Protein AF-A0A1B7M2P4-F1 (afdb_monomer)

Nearest PDB structures (foldseek):
  3o0l-assembly1_B  TM=5.406E-01  e=9.891E-03  Shewanella loihica PV-4
  3isy-assembly1_A  TM=3.704E-01  e=3.177E-03  Bacillus subtilis

Sequence (274 aa):
MFAIIFLAAIRVLDNEFVLLILPVSHPIALFLGPLLITRSRDRDSTANYDDAPNRPASKRQRTATIASIVVIACTAIWAAWPRYLTGDIERSGPEHHPSPRMETPSDSPTPSPITPPATPEPTAAPTQAASACEASALDVTIGGWDAATGARGAGIVVTNHSAGACQLQGMPDLRIIQAGQDLEVNVSEYELSEDGQETYSTITVGPGQSAQAIVYWRGERGAHHDDSAQQVQIMVNGAWLDAAFEFHEHMQPMDSPFDVLPGSELEIGKWTLR

Solvent-accessible surface area (backbone atoms only — not comparable to full-atom values): 18080 Å² total; per-residue (Å²): 137,87,86,82,82,66,85,58,86,55,86,50,94,80,91,52,81,60,82,60,81,68,88,82,88,65,96,82,84,80,91,82,76,89,79,81,75,79,79,81,89,77,72,94,79,91,70,83,93,74,89,85,85,87,80,82,88,73,89,74,80,80,80,73,74,69,69,64,60,59,60,60,58,60,59,58,61,69,74,68,57,80,79,76,72,81,62,84,83,74,88,78,79,91,76,81,74,80,79,83,77,84,75,81,94,80,80,85,79,78,84,73,84,84,73,76,81,76,75,82,73,79,81,74,70,86,74,74,80,57,51,70,49,55,62,95,33,50,50,39,37,37,25,77,74,46,78,56,99,52,39,34,36,32,34,41,35,41,33,28,73,38,93,55,52,21,30,50,69,32,52,70,47,70,48,46,30,46,75,87,36,74,34,66,53,42,79,41,74,50,85,82,69,94,77,87,71,86,73,69,61,72,45,78,38,40,54,75,30,36,34,35,26,43,41,34,36,63,56,42,90,81,40,56,42,88,89,32,56,51,47,41,33,38,38,45,92,90,40,80,39,74,42,46,81,54,69,58,97,88,48,78,86,60,50,32,81,67,31,52,54,70,56,36,63,32,29,34,32,56,64,40,84,104

Foldseek 3Di:
DDFDWDWDWDDDPPDDTDTDTDRDPDPPDDDDDDPPPPPDDDDDPPDDPDDDDDDDDDPPPPPPPPVVVVVVVVVVVVVPDPPPPPDDPDPDDPDDDDDPPDDDDDDDDDDDDDDPPPDDDDDDDPDDPAAADDLVQKAWAWAPWDDDPQKIKIKIKIWGQDQFKHKWWAWKDKWKAKQNRTLQEAEAAPDPDPPPDDDTDIDIAGHGWMKIKMKMFGQDPPLQDQPIAMWMWIDTPRDTDTYHYDYDPPDDDGSPPGNDGRHGYMHMYTIDTD

InterPro domains:
  IPR025326 Domain of unknown function DUF4232 [PF14016] (133-237)

pLDDT: mean 73.81, std 21.58, range [35.19, 98.62]

Radius of gyration: 32.59 Å; Cα contacts (8 Å, |Δi|>4): 361; chains: 1; bounding box: 105×49×84 Å

Mean predicted aligned error: 17.94 Å

Structure (mmCIF, N/CA/C/O backbone):
data_AF-A0A1B7M2P4-F1
#
_entry.id   AF-A0A1B7M2P4-F1
#
loop_
_atom_site.group_PDB
_atom_site.id
_atom_site.type_symbol
_atom_site.label_atom_id
_atom_site.label_alt_id
_atom_site.label_comp_id
_atom_site.label_asym_id
_atom_site.label_entity_id
_atom_site.label_seq_id
_atom_site.pdbx_PDB_ins_code
_atom_site.Cartn_x
_atom_site.Cartn_y
_atom_site.Cartn_z
_atom_site.occupancy
_atom_site.B_iso_or_equiv
_atom_site.auth_seq_id
_atom_site.auth_comp_id
_atom_site.auth_asym_id
_atom_site.auth_atom_id
_atom_site.pdbx_PDB_model_num
ATOM 1 N N . MET A 1 1 ? -20.510 6.202 -52.697 1.00 45.19 1 MET A N 1
ATOM 2 C CA . MET A 1 1 ? -19.926 5.439 -51.576 1.00 45.19 1 MET A CA 1
ATOM 3 C C . MET A 1 1 ? -18.896 4.491 -52.175 1.00 45.19 1 MET A C 1
ATOM 5 O O . MET A 1 1 ? -19.285 3.530 -52.821 1.00 45.19 1 MET A O 1
ATOM 9 N N . PHE A 1 2 ? -17.609 4.841 -52.117 1.00 37.06 2 PHE A N 1
ATOM 10 C CA . PHE A 1 2 ? -16.528 4.037 -52.702 1.00 37.06 2 PHE A CA 1
ATOM 11 C C . PHE A 1 2 ? -15.968 3.106 -51.621 1.00 37.06 2 PHE A C 1
ATOM 13 O O . PHE A 1 2 ? -15.505 3.588 -50.592 1.00 37.06 2 PHE A O 1
ATOM 20 N N . ALA A 1 3 ? -16.042 1.791 -51.833 1.00 35.19 3 ALA A N 1
ATOM 21 C CA . ALA A 1 3 ? -15.422 0.804 -50.954 1.00 35.19 3 ALA A CA 1
ATOM 22 C C . ALA A 1 3 ? -13.966 0.597 -51.394 1.00 35.19 3 ALA A C 1
ATOM 24 O O . ALA A 1 3 ? -13.714 0.145 -52.509 1.00 35.19 3 ALA A O 1
ATOM 25 N N . ILE A 1 4 ? -13.014 0.962 -50.537 1.00 42.47 4 ILE A N 1
ATOM 26 C CA . ILE A 1 4 ? -11.585 0.742 -50.776 1.00 42.47 4 ILE A CA 1
ATOM 27 C C . ILE A 1 4 ? -11.203 -0.558 -50.067 1.00 42.47 4 ILE A C 1
ATOM 29 O O . ILE A 1 4 ? -11.312 -0.653 -48.847 1.00 42.47 4 ILE A O 1
ATOM 33 N N . ILE A 1 5 ? -10.792 -1.566 -50.836 1.00 39.41 5 ILE A N 1
ATOM 34 C CA . ILE A 1 5 ? -10.358 -2.871 -50.324 1.00 39.41 5 ILE A CA 1
ATOM 35 C C . ILE A 1 5 ? -8.830 -2.872 -50.275 1.00 39.41 5 ILE A C 1
ATOM 37 O O . ILE A 1 5 ? -8.180 -2.680 -51.303 1.00 39.41 5 ILE A O 1
ATOM 41 N N . PHE A 1 6 ? -8.257 -3.097 -49.093 1.00 47.47 6 PHE A N 1
ATOM 42 C CA . PHE A 1 6 ? -6.818 -3.299 -48.928 1.00 47.47 6 PHE A CA 1
ATOM 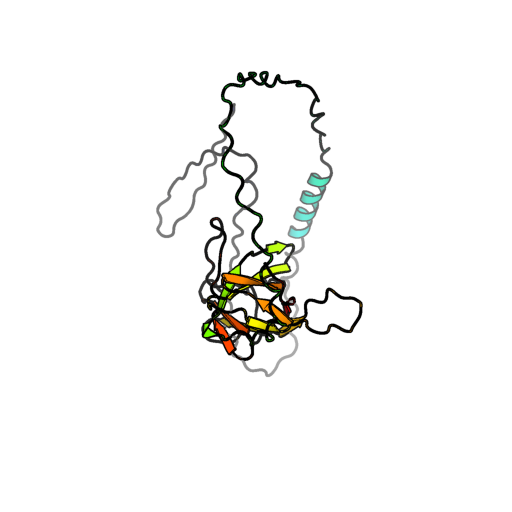43 C C . PHE A 1 6 ? -6.494 -4.794 -48.894 1.00 47.47 6 PHE A C 1
ATOM 45 O O . PHE A 1 6 ? -7.117 -5.562 -48.165 1.00 47.47 6 PHE A O 1
ATOM 52 N N . LEU A 1 7 ? -5.503 -5.195 -49.691 1.00 39.91 7 LEU A N 1
ATOM 53 C CA . LEU A 1 7 ? -4.960 -6.550 -49.736 1.00 39.91 7 LEU A CA 1
ATOM 54 C C . LEU A 1 7 ? -3.629 -6.558 -48.981 1.00 39.91 7 LEU A C 1
ATOM 56 O O . LEU A 1 7 ? -2.671 -5.923 -49.417 1.00 39.91 7 LEU A O 1
ATOM 60 N N . ALA A 1 8 ? -3.567 -7.272 -47.859 1.00 47.00 8 ALA A N 1
ATOM 61 C CA . ALA A 1 8 ? -2.327 -7.514 -47.130 1.00 47.00 8 ALA A CA 1
ATOM 62 C C . ALA A 1 8 ? -1.948 -8.996 -47.253 1.00 47.00 8 ALA A C 1
ATOM 64 O O . ALA A 1 8 ? -2.740 -9.874 -46.919 1.00 47.00 8 ALA A O 1
ATOM 65 N N . ALA A 1 9 ? -0.738 -9.271 -47.744 1.00 41.38 9 ALA A N 1
ATOM 66 C CA . ALA A 1 9 ? -0.172 -10.615 -47.792 1.00 41.38 9 ALA A CA 1
ATOM 67 C C . ALA A 1 9 ? 0.784 -10.791 -46.608 1.00 41.38 9 ALA A C 1
ATOM 69 O O . ALA A 1 9 ? 1.814 -10.119 -46.537 1.00 41.38 9 ALA A O 1
ATOM 70 N N . ILE A 1 10 ? 0.446 -11.684 -45.680 1.00 47.78 10 ILE A N 1
ATOM 71 C CA . ILE A 1 10 ? 1.295 -12.012 -44.533 1.00 47.78 10 ILE A CA 1
ATOM 72 C C . ILE A 1 10 ? 1.966 -13.352 -44.833 1.00 47.78 10 ILE A C 1
ATOM 74 O O . ILE A 1 10 ? 1.290 -14.330 -45.148 1.00 47.78 10 ILE A O 1
ATOM 78 N N . ARG A 1 11 ? 3.302 -13.399 -44.771 1.00 37.62 11 ARG A N 1
ATOM 79 C CA . ARG A 1 11 ? 4.037 -14.667 -44.836 1.00 37.62 11 ARG A CA 1
ATOM 80 C C . ARG A 1 11 ? 4.028 -15.312 -43.460 1.00 37.62 11 ARG A C 1
ATOM 82 O O . ARG A 1 11 ? 4.617 -14.766 -42.531 1.00 37.62 11 ARG A O 1
ATOM 89 N N . VAL A 1 12 ? 3.407 -16.478 -43.362 1.00 43.09 12 VAL A N 1
ATOM 90 C CA . VAL A 1 12 ? 3.571 -17.375 -42.219 1.00 43.09 12 VAL A CA 1
ATOM 91 C C . VAL A 1 12 ? 4.748 -18.304 -42.531 1.00 43.09 12 VAL A C 1
ATOM 93 O O . VAL A 1 12 ? 4.968 -18.675 -43.687 1.00 43.09 12 VAL A O 1
ATOM 96 N N . LEU A 1 13 ? 5.577 -18.579 -41.521 1.00 48.25 13 LEU A N 1
ATOM 97 C CA . LEU A 1 13 ? 6.645 -19.576 -41.607 1.00 48.25 13 LEU A CA 1
ATOM 98 C C . LEU A 1 13 ? 5.996 -20.906 -42.026 1.00 48.25 13 LEU A C 1
ATOM 100 O O . LEU A 1 13 ? 5.019 -21.309 -41.412 1.00 48.25 13 LEU A O 1
ATOM 104 N N . ASP A 1 14 ? 6.512 -21.513 -43.094 1.00 52.31 14 ASP A N 1
ATOM 105 C CA . ASP A 1 14 ? 5.954 -22.659 -43.839 1.00 52.31 14 ASP A CA 1
ATOM 106 C C . ASP A 1 14 ? 4.918 -22.329 -44.932 1.00 52.31 14 ASP A C 1
ATOM 108 O O . ASP A 1 14 ? 3.799 -22.818 -44.951 1.00 52.31 14 ASP A O 1
ATOM 112 N N . ASN A 1 15 ? 5.364 -21.524 -45.905 1.00 45.81 15 ASN A N 1
ATOM 113 C CA . ASN A 1 15 ? 5.008 -21.516 -47.339 1.00 45.81 15 ASN A CA 1
ATOM 114 C C . ASN A 1 15 ? 3.527 -21.608 -47.787 1.00 45.81 15 ASN A C 1
ATOM 116 O O . ASN A 1 15 ? 3.284 -21.826 -48.975 1.00 45.81 15 ASN A O 1
ATOM 120 N N . GLU A 1 16 ? 2.552 -21.365 -46.914 1.00 44.59 16 GLU A N 1
ATOM 121 C CA . GLU A 1 16 ? 1.155 -21.121 -47.281 1.00 44.59 16 GLU A CA 1
ATOM 122 C C . GLU A 1 16 ? 0.797 -19.636 -47.126 1.00 44.59 16 GLU A C 1
ATOM 124 O O . GLU A 1 16 ? 1.119 -18.980 -46.132 1.00 44.59 16 GLU A O 1
ATOM 129 N N . PHE A 1 17 ? 0.137 -19.080 -48.146 1.00 45.94 17 PHE A N 1
ATOM 130 C CA . PHE A 1 17 ? -0.350 -17.702 -48.141 1.00 45.94 17 PHE A CA 1
ATOM 131 C C . PHE A 1 17 ? -1.818 -17.687 -47.725 1.00 45.94 17 PHE A C 1
ATOM 133 O O . PHE A 1 17 ? -2.679 -18.166 -48.462 1.00 45.94 17 PHE A O 1
ATOM 140 N N . VAL A 1 18 ? -2.114 -17.084 -46.575 1.00 46.44 18 VAL A N 1
ATOM 141 C CA . VAL A 1 18 ? -3.492 -16.829 -46.142 1.00 46.44 18 VAL A CA 1
ATOM 142 C C . VAL A 1 18 ? -3.861 -15.393 -46.503 1.00 46.44 18 VAL A C 1
ATOM 144 O O . VAL A 1 18 ? -3.189 -14.443 -46.100 1.00 46.44 18 VAL A O 1
ATOM 147 N N . LEU A 1 19 ? -4.929 -15.234 -47.287 1.00 46.31 19 LEU A N 1
ATOM 148 C CA . LEU A 1 19 ? -5.460 -13.935 -47.690 1.00 46.31 19 LEU A CA 1
ATOM 149 C C . LEU A 1 19 ? -6.547 -13.495 -46.702 1.00 46.31 19 LEU A C 1
ATOM 151 O O . LEU A 1 19 ? -7.620 -14.092 -46.655 1.00 46.31 19 LEU A O 1
ATOM 155 N N . LEU A 1 20 ? -6.283 -12.441 -45.930 1.00 44.78 20 LEU A N 1
ATOM 156 C CA . LEU A 1 20 ? -7.250 -11.836 -45.012 1.00 44.78 20 LEU A CA 1
ATOM 157 C C . LEU A 1 20 ? -7.814 -10.550 -45.624 1.00 44.78 20 LEU A C 1
ATOM 159 O O . LEU A 1 20 ? -7.071 -9.616 -45.921 1.00 44.78 20 LEU A O 1
ATOM 163 N N . ILE A 1 21 ? -9.135 -10.505 -45.808 1.00 54.31 21 ILE A N 1
ATOM 164 C CA . ILE A 1 21 ? -9.865 -9.324 -46.284 1.00 54.31 21 ILE A CA 1
ATOM 165 C C . ILE A 1 21 ? -10.619 -8.742 -45.087 1.00 54.31 21 ILE A C 1
ATOM 167 O O . ILE A 1 21 ? -11.551 -9.369 -44.588 1.00 54.31 21 ILE A O 1
ATOM 171 N N . LEU A 1 22 ? -10.220 -7.557 -44.621 1.00 42.41 22 LEU A N 1
ATOM 172 C CA . LEU A 1 22 ? -10.875 -6.870 -43.503 1.00 42.41 22 LEU A CA 1
ATOM 173 C C . LEU A 1 22 ? -11.623 -5.618 -43.997 1.00 42.41 22 LEU A C 1
ATOM 175 O O . LEU A 1 22 ? -11.019 -4.779 -44.670 1.00 42.41 22 LEU A O 1
ATOM 179 N N . PRO A 1 23 ? -12.919 -5.454 -43.671 1.00 41.50 23 PRO A N 1
ATOM 180 C CA . PRO A 1 23 ? -13.658 -4.232 -43.965 1.00 41.50 23 PRO A CA 1
ATOM 181 C C . PRO A 1 23 ? -13.272 -3.128 -42.969 1.00 41.50 23 PRO A C 1
ATOM 183 O O . PRO A 1 23 ? -13.496 -3.246 -41.767 1.00 41.50 23 PRO A O 1
ATOM 186 N N . VAL A 1 24 ? -12.691 -2.036 -43.468 1.00 44.09 24 VAL A N 1
ATOM 187 C CA . VAL A 1 24 ? -12.299 -0.881 -42.646 1.00 44.09 24 VAL A CA 1
ATOM 188 C C . VAL A 1 24 ? -13.520 0.017 -42.435 1.00 44.09 24 VAL A C 1
ATOM 190 O O . VAL A 1 24 ? -13.974 0.672 -43.370 1.00 44.09 24 VAL A O 1
ATOM 193 N N . SER A 1 25 ? -14.064 0.052 -41.217 1.00 43.59 25 SER A N 1
ATOM 194 C CA . SER A 1 25 ? -15.218 0.896 -40.864 1.00 43.59 25 SER A CA 1
ATOM 195 C C . SER A 1 25 ? -14.854 2.214 -40.165 1.00 43.59 25 SER A C 1
ATOM 197 O O . SER A 1 25 ? -15.745 3.024 -39.940 1.00 43.59 25 SER A O 1
ATOM 199 N N . HIS A 1 26 ? -13.576 2.476 -39.854 1.00 38.66 26 HIS A N 1
ATOM 200 C CA . HIS A 1 26 ? -13.148 3.703 -39.164 1.00 38.66 26 HIS A CA 1
ATOM 201 C C . HIS A 1 26 ? -11.826 4.265 -39.731 1.00 38.66 26 HIS A C 1
ATOM 203 O O . HIS A 1 26 ? -10.855 3.518 -39.846 1.00 38.66 26 HIS A O 1
ATOM 209 N N . PRO A 1 27 ? -11.735 5.573 -40.049 1.00 44.97 27 PRO A N 1
ATOM 210 C CA . PRO A 1 27 ? -10.578 6.166 -40.732 1.00 44.97 27 PRO A CA 1
ATOM 211 C C . PRO A 1 27 ? -9.372 6.504 -39.828 1.00 44.97 27 PRO A C 1
ATOM 213 O O . PRO A 1 27 ? -8.482 7.226 -40.264 1.00 44.97 27 PRO A O 1
ATOM 216 N N . ILE A 1 28 ? -9.304 6.010 -38.584 1.00 48.47 28 ILE A N 1
ATOM 217 C CA . ILE A 1 28 ? -8.289 6.449 -37.595 1.00 48.47 28 ILE A CA 1
ATOM 218 C C . ILE A 1 28 ? -7.110 5.461 -37.436 1.00 48.47 28 ILE A C 1
ATOM 220 O O . ILE A 1 28 ? -6.169 5.721 -36.696 1.00 48.47 28 ILE A O 1
ATOM 224 N N . ALA A 1 29 ? -7.068 4.359 -38.186 1.00 44.47 29 ALA A N 1
ATOM 225 C CA . ALA A 1 29 ? -5.959 3.401 -38.115 1.00 44.47 29 ALA A CA 1
ATOM 226 C C . ALA A 1 29 ? -5.056 3.458 -39.359 1.00 44.47 29 ALA A C 1
ATOM 228 O O . ALA A 1 29 ? -5.071 2.558 -40.193 1.00 44.47 29 ALA A O 1
ATOM 229 N N . LEU A 1 30 ? -4.245 4.508 -39.492 1.00 46.62 30 LEU A N 1
ATOM 230 C CA . LEU A 1 30 ? -3.123 4.528 -40.435 1.00 46.62 30 LEU A CA 1
ATOM 231 C C . LEU A 1 30 ? -1.929 5.213 -39.777 1.00 46.62 30 LEU A C 1
ATOM 233 O O . LEU A 1 30 ? -1.929 6.428 -39.674 1.00 46.62 30 LEU A O 1
ATOM 237 N N . PHE A 1 31 ? -0.956 4.424 -39.308 1.00 47.62 31 PHE A N 1
ATOM 238 C CA . PHE A 1 31 ? 0.501 4.654 -39.393 1.00 47.62 31 PHE A CA 1
ATOM 239 C C . PHE A 1 31 ? 1.250 3.694 -38.452 1.00 47.62 31 PHE A C 1
ATOM 241 O O . PHE A 1 31 ? 1.912 4.103 -37.507 1.00 47.62 31 PHE A O 1
ATOM 248 N N . LEU A 1 32 ? 1.184 2.391 -38.732 1.00 42.03 32 LEU A N 1
ATOM 249 C CA . LEU A 1 32 ? 2.163 1.424 -38.228 1.00 42.03 32 LEU A CA 1
ATOM 250 C C . LEU A 1 32 ? 2.545 0.502 -39.388 1.00 42.03 32 LEU A C 1
ATOM 252 O O . LEU A 1 32 ? 1.971 -0.563 -39.591 1.00 42.03 32 LEU A O 1
ATOM 256 N N . GLY A 1 33 ? 3.480 0.971 -40.215 1.00 42.38 33 GLY A N 1
ATOM 257 C CA . GLY A 1 33 ? 4.195 0.095 -41.139 1.00 42.38 33 GLY A CA 1
ATOM 258 C C . GLY A 1 33 ? 5.185 -0.786 -40.363 1.00 42.38 33 GLY A C 1
ATOM 259 O O . GLY A 1 33 ? 5.695 -0.350 -39.328 1.00 42.38 33 GLY A O 1
ATOM 260 N N . PRO A 1 34 ? 5.483 -2.008 -40.834 1.00 39.72 34 PRO A N 1
ATOM 261 C CA . PRO A 1 34 ? 6.401 -2.906 -40.148 1.00 39.72 34 PRO A CA 1
ATOM 262 C C . PRO A 1 34 ? 7.831 -2.358 -40.228 1.00 39.72 34 PRO A C 1
ATOM 264 O O . PRO A 1 34 ? 8.473 -2.392 -41.279 1.00 39.72 34 PRO A O 1
ATOM 267 N N . LEU A 1 35 ? 8.348 -1.862 -39.103 1.00 37.91 35 LEU A N 1
ATOM 268 C CA . LEU A 1 35 ? 9.773 -1.598 -38.943 1.00 37.91 35 LEU A CA 1
ATOM 269 C C . LEU A 1 35 ? 10.474 -2.954 -38.758 1.00 37.91 35 LEU A C 1
ATOM 271 O O . LEU A 1 35 ? 10.540 -3.497 -37.658 1.00 37.91 35 LEU A O 1
ATOM 275 N N . LEU A 1 36 ? 10.966 -3.538 -39.851 1.00 40.00 36 LEU A N 1
ATOM 276 C CA . LEU A 1 36 ? 11.845 -4.707 -39.800 1.00 40.00 36 LEU A CA 1
ATOM 277 C C . LEU A 1 36 ? 13.202 -4.277 -39.228 1.00 40.00 36 LEU A C 1
ATOM 279 O O . LEU A 1 36 ? 14.112 -3.886 -39.957 1.00 40.00 36 LEU A O 1
ATOM 283 N N . ILE A 1 37 ? 13.334 -4.335 -37.903 1.00 40.31 37 ILE A N 1
ATOM 284 C CA . ILE A 1 37 ? 14.617 -4.196 -37.214 1.00 40.31 37 ILE A CA 1
ATOM 285 C C . ILE A 1 37 ? 15.369 -5.516 -37.392 1.00 40.31 37 ILE A C 1
ATOM 287 O O . ILE A 1 37 ? 15.150 -6.488 -36.671 1.00 40.31 37 ILE A O 1
ATOM 291 N N . THR A 1 38 ? 16.276 -5.573 -38.365 1.00 36.44 38 THR A N 1
ATOM 292 C CA . THR A 1 38 ? 17.247 -6.667 -38.458 1.00 36.44 38 THR A CA 1
ATOM 293 C C . THR A 1 38 ? 18.243 -6.524 -37.307 1.00 36.44 38 THR A C 1
ATOM 295 O O . THR A 1 38 ? 19.169 -5.712 -37.369 1.00 36.44 38 THR A O 1
ATOM 298 N N . ARG A 1 39 ? 18.037 -7.281 -36.225 1.00 37.62 39 ARG A N 1
ATOM 299 C CA . ARG A 1 39 ? 18.951 -7.339 -35.077 1.00 37.62 39 ARG A CA 1
ATOM 300 C C . ARG A 1 39 ? 20.238 -8.051 -35.514 1.00 37.62 39 ARG A C 1
ATOM 302 O O . ARG A 1 39 ? 20.262 -9.267 -35.679 1.00 37.62 39 ARG A O 1
ATOM 309 N N . SER A 1 40 ? 21.294 -7.275 -35.746 1.00 38.69 40 SER A N 1
ATOM 310 C CA . SER A 1 40 ? 22.643 -7.774 -36.028 1.00 38.69 40 SER A CA 1
ATOM 311 C C . SER A 1 40 ? 23.187 -8.486 -34.791 1.00 38.69 40 SER A C 1
ATOM 313 O O . SER A 1 40 ? 23.564 -7.841 -33.815 1.00 38.69 40 SER A O 1
ATOM 315 N N . ARG A 1 41 ? 23.193 -9.819 -34.823 1.00 52.50 41 ARG A N 1
ATOM 316 C CA . ARG A 1 41 ? 23.854 -10.676 -33.838 1.00 52.50 41 ARG A CA 1
ATOM 317 C C . ARG A 1 41 ? 25.341 -10.742 -34.192 1.00 52.50 41 ARG A C 1
ATOM 319 O O . ARG A 1 41 ? 25.743 -11.539 -35.025 1.00 52.50 41 ARG A O 1
ATOM 326 N N . ASP A 1 42 ? 26.126 -9.885 -33.562 1.00 41.31 42 ASP A N 1
ATOM 327 C CA . ASP A 1 42 ? 27.584 -9.969 -33.454 1.00 41.31 42 ASP A CA 1
ATOM 328 C C . ASP A 1 42 ? 27.880 -9.787 -31.957 1.00 41.31 42 ASP A C 1
ATOM 330 O O . ASP A 1 42 ? 27.233 -8.968 -31.314 1.00 41.31 42 ASP A O 1
ATOM 334 N N . ARG A 1 43 ? 28.817 -10.442 -31.288 1.00 47.78 43 ARG A N 1
ATOM 335 C CA . ARG A 1 43 ? 29.775 -11.509 -31.577 1.00 47.78 43 ARG A CA 1
ATOM 336 C C . ARG A 1 43 ? 30.471 -11.700 -30.225 1.00 47.78 43 ARG A C 1
ATOM 338 O O . ARG A 1 43 ? 30.767 -10.697 -29.575 1.00 47.78 43 ARG A O 1
ATOM 345 N N . ASP A 1 44 ? 30.704 -12.936 -29.796 1.00 48.25 44 ASP A N 1
ATOM 346 C CA . ASP A 1 44 ? 31.541 -13.224 -28.627 1.00 48.25 44 ASP A CA 1
ATOM 347 C C . ASP A 1 44 ? 32.849 -12.427 -28.699 1.00 48.25 44 ASP A C 1
ATOM 349 O O . ASP A 1 44 ? 33.591 -12.520 -29.681 1.00 48.25 44 ASP A O 1
ATOM 353 N N . SER A 1 45 ? 33.116 -11.627 -27.667 1.00 51.53 45 SER A N 1
ATOM 354 C CA . SER A 1 45 ? 34.345 -10.845 -27.535 1.00 51.53 45 SER A CA 1
ATOM 355 C C . SER A 1 45 ? 35.064 -11.223 -26.244 1.00 51.53 45 SER A C 1
ATOM 357 O O . SER A 1 45 ? 35.273 -10.402 -25.359 1.00 51.53 45 SER A O 1
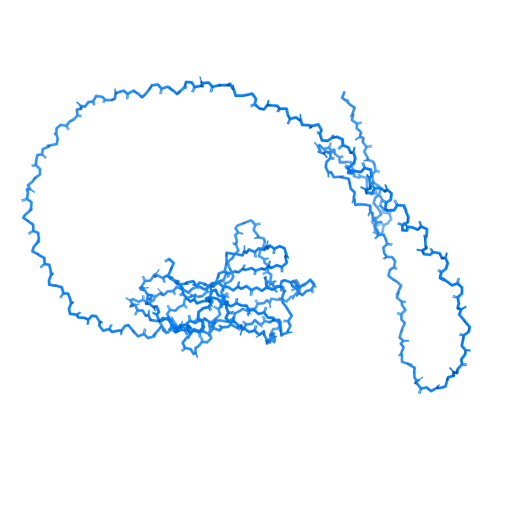ATOM 359 N N . THR A 1 46 ? 35.468 -12.489 -26.146 1.00 56.66 46 THR A N 1
ATOM 360 C CA . THR A 1 46 ? 36.598 -12.895 -25.306 1.00 56.66 46 THR A CA 1
ATOM 361 C C . THR A 1 46 ? 37.877 -12.691 -26.115 1.00 56.66 46 THR A C 1
ATOM 363 O O . THR A 1 46 ? 38.297 -13.579 -26.858 1.00 56.66 46 THR A O 1
ATOM 366 N N . ALA A 1 47 ? 38.485 -11.511 -26.026 1.00 49.12 47 ALA A N 1
ATOM 367 C CA . ALA A 1 47 ? 39.815 -11.287 -26.580 1.00 49.12 47 ALA A CA 1
ATOM 368 C C . ALA A 1 47 ? 40.570 -10.238 -25.763 1.00 49.12 47 ALA A C 1
ATOM 370 O O . ALA A 1 47 ? 40.239 -9.056 -25.788 1.00 49.12 47 ALA A O 1
ATOM 371 N N . ASN A 1 48 ? 41.557 -10.754 -25.028 1.00 52.69 48 ASN A N 1
ATOM 372 C CA . ASN A 1 48 ? 42.853 -10.168 -24.703 1.00 52.69 48 ASN A CA 1
ATOM 373 C C . ASN A 1 48 ? 43.026 -8.678 -25.016 1.00 52.69 48 ASN A C 1
ATOM 375 O O . ASN A 1 48 ? 43.115 -8.262 -26.171 1.00 52.69 48 ASN A O 1
ATOM 379 N N . TYR A 1 49 ? 43.166 -7.917 -23.940 1.00 59.00 49 TYR A N 1
ATOM 380 C CA . TYR A 1 49 ? 43.658 -6.556 -23.937 1.00 59.00 49 TYR A CA 1
ATOM 381 C C . TYR A 1 49 ? 45.185 -6.621 -23.966 1.00 59.00 49 TYR A C 1
ATOM 383 O O . TYR A 1 49 ? 45.777 -6.814 -22.919 1.00 59.00 49 TYR A O 1
ATOM 391 N N . ASP A 1 50 ? 45.789 -6.553 -25.152 1.00 58.38 50 ASP A N 1
ATOM 392 C CA . ASP A 1 50 ? 47.164 -6.082 -25.352 1.00 58.38 50 ASP A CA 1
ATOM 393 C C . ASP A 1 50 ? 47.395 -5.795 -26.850 1.00 58.38 50 ASP A C 1
ATOM 395 O O . ASP A 1 50 ? 47.064 -6.601 -27.718 1.00 58.38 50 ASP A O 1
ATOM 399 N N . ASP A 1 51 ? 47.958 -4.615 -27.119 1.00 56.59 51 ASP A N 1
ATOM 400 C CA . ASP A 1 51 ? 48.544 -4.130 -28.377 1.00 56.59 51 ASP A CA 1
ATOM 401 C C . ASP A 1 51 ? 47.667 -3.921 -29.634 1.00 56.59 51 ASP A C 1
ATOM 403 O O . ASP A 1 51 ? 47.358 -4.835 -30.394 1.00 56.59 51 ASP A O 1
ATOM 407 N N . ALA A 1 52 ? 47.409 -2.643 -29.962 1.00 46.72 52 ALA A N 1
ATOM 408 C CA . ALA A 1 52 ? 48.008 -1.976 -31.138 1.00 46.72 52 ALA A CA 1
ATOM 409 C C . ALA A 1 52 ? 47.414 -0.563 -31.390 1.00 46.72 52 ALA A C 1
ATOM 411 O O . ALA A 1 52 ? 46.193 -0.387 -31.347 1.00 46.72 52 ALA A O 1
ATOM 412 N N . PRO A 1 53 ? 48.239 0.445 -31.749 1.00 68.25 53 PRO A N 1
ATOM 413 C CA . PRO A 1 53 ? 47.776 1.759 -32.185 1.00 68.25 53 PRO A CA 1
ATOM 414 C C . PRO A 1 53 ? 47.505 1.806 -33.704 1.00 68.25 53 PRO A C 1
ATOM 416 O O . PRO A 1 53 ? 48.132 1.103 -34.492 1.00 68.25 53 PRO A O 1
ATOM 419 N N . ASN A 1 54 ? 46.619 2.724 -34.108 1.00 61.09 54 ASN A N 1
ATOM 420 C CA . ASN A 1 54 ? 46.284 3.127 -35.486 1.00 61.09 54 ASN A CA 1
ATOM 421 C C . ASN A 1 54 ? 45.495 2.132 -36.360 1.00 61.09 54 ASN A C 1
ATOM 423 O O . ASN A 1 54 ? 46.044 1.441 -37.218 1.00 61.09 54 ASN A O 1
ATOM 427 N N . ARG A 1 55 ? 44.157 2.214 -36.287 1.00 48.25 55 ARG A N 1
ATOM 428 C CA . ARG A 1 55 ? 43.273 1.841 -37.407 1.00 48.25 55 ARG A CA 1
ATOM 429 C C . ARG A 1 55 ? 42.652 3.089 -38.055 1.00 48.25 55 ARG A C 1
ATOM 431 O O . ARG A 1 55 ? 42.065 3.902 -37.343 1.00 48.25 55 ARG A O 1
ATOM 438 N N . PRO A 1 56 ? 42.743 3.250 -39.390 1.00 51.25 56 PRO A N 1
ATOM 439 C CA . PRO A 1 56 ? 42.161 4.386 -40.097 1.00 51.25 56 PRO A CA 1
ATOM 440 C C . PRO A 1 56 ? 40.628 4.337 -40.085 1.00 51.25 56 PRO A C 1
ATOM 442 O O . PRO A 1 56 ? 40.014 3.285 -40.276 1.00 51.25 56 PRO A O 1
ATOM 445 N N . ALA A 1 57 ? 40.025 5.511 -39.883 1.00 53.88 57 ALA A N 1
ATOM 446 C CA . ALA A 1 57 ? 38.587 5.734 -39.819 1.00 53.88 57 ALA A CA 1
ATOM 447 C C . ALA A 1 57 ? 37.855 5.139 -41.037 1.00 53.88 57 ALA A C 1
ATOM 449 O O . ALA A 1 57 ? 38.063 5.543 -42.185 1.00 53.88 57 ALA A O 1
ATOM 450 N N . SER A 1 58 ? 36.983 4.162 -40.781 1.00 52.28 58 SER A N 1
ATOM 451 C CA . SER A 1 58 ? 36.206 3.499 -41.826 1.00 52.28 58 SER A CA 1
ATOM 452 C C . SER A 1 58 ? 35.067 4.399 -42.329 1.00 52.28 58 SER A C 1
ATOM 454 O O . SER A 1 58 ? 34.308 4.989 -41.561 1.00 52.28 58 SER A O 1
ATOM 456 N N . LYS A 1 59 ? 34.941 4.496 -43.658 1.00 46.88 59 LYS A N 1
ATOM 457 C CA . LYS A 1 59 ? 33.978 5.309 -44.429 1.00 46.88 59 LYS A CA 1
ATOM 458 C C . LYS A 1 59 ? 32.504 4.853 -44.308 1.00 46.88 59 LYS A C 1
ATOM 460 O O . LYS A 1 59 ? 31.767 4.921 -45.286 1.00 46.88 59 LYS A O 1
ATOM 465 N N . ARG A 1 60 ? 32.039 4.386 -43.144 1.00 49.28 60 ARG A N 1
ATOM 466 C CA . ARG A 1 60 ? 30.631 3.975 -42.934 1.00 49.28 60 ARG A CA 1
ATOM 467 C C . ARG A 1 60 ? 29.713 5.080 -42.398 1.00 49.28 60 ARG A C 1
ATOM 469 O O . ARG A 1 60 ? 28.509 4.883 -42.322 1.00 49.28 60 ARG A O 1
ATOM 476 N N . GLN A 1 61 ? 30.246 6.263 -42.098 1.00 48.41 61 GLN A N 1
ATOM 477 C CA . GLN A 1 61 ? 29.497 7.351 -41.452 1.00 48.41 61 GLN A CA 1
ATOM 478 C C . GLN A 1 61 ? 28.753 8.310 -42.404 1.00 48.41 61 GLN A C 1
ATOM 480 O O . GLN A 1 61 ? 28.168 9.284 -41.943 1.00 48.41 61 GLN A O 1
ATOM 485 N N . ARG A 1 62 ? 28.753 8.076 -43.726 1.00 50.09 62 ARG A N 1
ATOM 486 C CA . ARG A 1 62 ? 28.158 9.015 -44.706 1.00 50.09 62 ARG A CA 1
ATOM 487 C C . ARG A 1 62 ? 26.744 8.668 -45.195 1.00 50.09 62 ARG A C 1
ATOM 489 O O . ARG A 1 62 ? 26.188 9.429 -45.975 1.00 50.09 62 ARG A O 1
ATOM 496 N N . THR A 1 63 ? 26.136 7.580 -44.729 1.00 45.72 63 THR A N 1
ATOM 497 C CA . THR A 1 63 ? 24.795 7.136 -45.173 1.00 45.72 63 THR A CA 1
ATOM 498 C C . THR A 1 63 ? 23.694 7.281 -44.118 1.00 45.72 63 THR A C 1
ATOM 500 O O . THR A 1 63 ? 22.617 6.725 -44.293 1.00 45.72 63 THR A O 1
ATOM 503 N N . ALA A 1 64 ? 23.924 8.043 -43.043 1.00 48.03 64 ALA A N 1
ATOM 504 C CA . ALA A 1 64 ? 22.936 8.252 -41.975 1.00 48.03 64 ALA A CA 1
ATOM 505 C C . ALA A 1 64 ? 22.302 9.660 -41.950 1.00 48.03 64 ALA A C 1
ATOM 507 O O . ALA A 1 64 ? 21.504 9.947 -41.066 1.00 48.03 64 ALA A O 1
ATOM 508 N N . THR A 1 65 ? 22.619 10.548 -42.900 1.00 49.25 65 THR A N 1
ATOM 509 C CA . THR A 1 65 ? 22.214 11.971 -42.815 1.00 49.25 65 THR A CA 1
ATOM 510 C C . THR A 1 65 ? 21.034 12.364 -43.715 1.00 49.25 65 THR A C 1
ATOM 512 O O . THR A 1 65 ? 20.566 13.492 -43.632 1.00 49.25 65 THR A O 1
ATOM 515 N N . ILE A 1 66 ? 20.520 11.466 -44.566 1.00 48.19 66 ILE A N 1
ATOM 516 C CA . ILE A 1 66 ? 19.430 11.803 -45.511 1.00 48.19 66 ILE A CA 1
ATOM 517 C C . ILE A 1 66 ? 18.043 11.390 -44.978 1.00 48.19 66 ILE A C 1
ATOM 519 O O . ILE A 1 66 ? 17.052 12.050 -45.280 1.00 48.19 66 ILE A O 1
ATOM 523 N N . ALA A 1 67 ? 17.951 10.376 -44.109 1.00 46.97 67 ALA A N 1
ATOM 524 C CA . ALA A 1 67 ? 16.665 9.923 -43.564 1.00 46.97 67 ALA A CA 1
ATOM 525 C C . ALA A 1 67 ? 16.040 10.911 -42.553 1.00 46.97 67 ALA A C 1
ATOM 527 O O . ALA A 1 67 ? 14.818 11.015 -42.474 1.00 46.97 67 ALA A O 1
ATOM 528 N N . SER A 1 68 ? 16.852 11.692 -41.830 1.00 47.44 68 SER A N 1
ATOM 529 C CA . SER A 1 68 ? 16.354 12.618 -40.799 1.00 47.44 68 SER A CA 1
ATOM 530 C C . SER A 1 68 ? 15.691 13.883 -41.355 1.00 47.44 68 SER A C 1
ATOM 532 O O . SER A 1 68 ? 14.879 14.494 -40.668 1.00 47.44 68 SER A O 1
ATOM 534 N N . ILE A 1 69 ? 15.981 14.275 -42.601 1.00 51.56 69 ILE A N 1
ATOM 535 C CA . ILE A 1 69 ? 15.411 15.498 -43.198 1.00 51.56 69 ILE A CA 1
ATOM 536 C C . ILE A 1 69 ? 13.959 15.273 -43.663 1.00 51.56 69 ILE A C 1
ATOM 538 O O . ILE A 1 69 ? 13.146 16.193 -43.605 1.00 51.56 69 ILE A O 1
ATOM 542 N N . VAL A 1 70 ? 13.585 14.046 -44.045 1.00 52.50 70 VAL A N 1
ATOM 543 C CA . VAL A 1 70 ? 12.223 13.742 -44.529 1.00 52.50 70 VAL A CA 1
ATOM 544 C C . VAL A 1 70 ? 11.200 13.692 -43.385 1.00 52.50 70 VAL A C 1
ATOM 546 O O . VAL A 1 70 ? 10.064 14.124 -43.559 1.00 52.50 70 VAL A O 1
ATOM 549 N N . VAL A 1 71 ? 11.597 13.246 -42.188 1.00 53.22 71 VAL A N 1
ATOM 550 C CA . VAL A 1 71 ? 10.683 13.145 -41.033 1.00 53.22 71 VAL A CA 1
ATOM 551 C C . VAL A 1 71 ? 10.325 14.524 -40.461 1.00 53.22 71 VAL A C 1
ATOM 553 O O . VAL A 1 71 ? 9.181 14.744 -40.073 1.00 53.22 71 VAL A O 1
ATOM 556 N N . ILE A 1 72 ? 11.259 15.483 -40.483 1.00 53.69 72 ILE A N 1
ATOM 557 C CA . ILE A 1 72 ? 11.018 16.853 -39.994 1.00 53.69 72 ILE A CA 1
ATOM 558 C C . ILE A 1 72 ? 10.097 17.640 -40.947 1.00 53.69 72 ILE A C 1
ATOM 560 O O . ILE A 1 72 ? 9.310 18.471 -40.501 1.00 53.69 72 ILE A O 1
ATOM 564 N N . ALA A 1 73 ? 10.124 17.354 -42.253 1.00 52.28 73 ALA A N 1
ATOM 565 C CA . ALA A 1 73 ? 9.235 18.012 -43.212 1.00 52.28 73 ALA A CA 1
ATOM 566 C C . ALA A 1 73 ? 7.766 17.550 -43.093 1.00 52.28 73 ALA A C 1
ATOM 568 O O . ALA A 1 73 ? 6.853 18.346 -43.310 1.00 52.28 73 ALA A O 1
ATOM 569 N N . CYS A 1 74 ? 7.512 16.295 -42.701 1.00 52.16 74 CYS A N 1
ATOM 570 C CA . CYS A 1 74 ? 6.147 15.770 -42.573 1.00 52.16 74 CYS A CA 1
ATOM 571 C C . CYS A 1 74 ? 5.404 16.271 -41.321 1.00 52.16 74 CYS A C 1
ATOM 573 O O . CYS A 1 74 ? 4.178 16.381 -41.355 1.00 52.16 74 CYS A O 1
ATOM 575 N N . THR A 1 75 ? 6.102 16.622 -40.235 1.00 54.00 75 THR A N 1
ATOM 576 C CA . THR A 1 75 ? 5.450 17.127 -39.010 1.00 54.00 75 THR A CA 1
ATOM 577 C C . THR A 1 75 ? 5.024 18.593 -39.121 1.00 54.00 75 THR A C 1
ATOM 579 O O . THR A 1 75 ? 4.013 18.977 -38.537 1.00 54.00 75 THR A O 1
ATOM 582 N N . ALA A 1 76 ? 5.712 19.405 -39.931 1.00 54.19 76 ALA A N 1
ATOM 583 C CA . ALA A 1 76 ? 5.350 20.811 -40.134 1.00 54.19 76 ALA A CA 1
ATOM 584 C C . ALA A 1 76 ? 4.044 21.000 -40.936 1.00 54.19 76 ALA A C 1
ATOM 586 O O . ALA A 1 76 ? 3.346 21.995 -40.749 1.00 54.19 76 ALA A O 1
ATOM 587 N N . ILE A 1 77 ? 3.671 20.037 -41.788 1.00 56.47 77 ILE A N 1
ATOM 588 C CA . ILE A 1 77 ? 2.463 20.133 -42.628 1.00 56.47 77 ILE A CA 1
ATOM 589 C C . ILE A 1 77 ? 1.177 19.903 -41.809 1.00 56.47 77 ILE A C 1
ATOM 591 O O . ILE A 1 77 ? 0.138 20.472 -42.133 1.00 56.47 77 ILE A O 1
ATOM 595 N N . TRP A 1 78 ? 1.240 19.170 -40.692 1.00 55.50 78 TRP A N 1
ATOM 596 C CA . TRP A 1 78 ? 0.073 18.938 -39.826 1.00 55.50 78 TRP A CA 1
ATOM 597 C C . TRP A 1 78 ? -0.257 20.106 -38.886 1.00 55.50 78 TRP A C 1
ATOM 599 O O . TRP A 1 78 ? -1.400 20.234 -38.451 1.00 55.50 78 TRP A O 1
ATOM 609 N N . ALA A 1 79 ? 0.701 20.992 -38.601 1.00 56.12 79 ALA A N 1
ATOM 610 C CA . ALA A 1 79 ? 0.467 22.163 -37.751 1.00 56.12 79 ALA A CA 1
ATOM 611 C C . ALA A 1 79 ? -0.200 23.337 -38.495 1.00 56.12 79 ALA A C 1
ATOM 613 O O . ALA A 1 79 ? -0.724 24.246 -37.854 1.00 56.12 79 ALA A O 1
ATOM 614 N N . ALA A 1 80 ? -0.187 23.324 -39.833 1.00 51.25 80 ALA A N 1
ATOM 615 C CA . ALA A 1 80 ? -0.691 24.416 -40.666 1.00 51.25 80 ALA A CA 1
ATOM 616 C C . ALA A 1 80 ? -2.097 24.174 -41.238 1.00 51.25 80 ALA A C 1
ATOM 618 O O . ALA A 1 80 ? -2.610 25.037 -41.954 1.00 51.25 80 ALA A O 1
ATOM 619 N N . TRP A 1 81 ? -2.744 23.037 -40.945 1.00 57.34 81 TRP A N 1
ATOM 620 C CA . TRP A 1 81 ? -4.132 22.875 -41.363 1.00 57.34 81 TRP A CA 1
ATOM 621 C C . TRP A 1 81 ? -5.054 23.759 -40.518 1.00 57.34 81 TRP A C 1
ATOM 623 O O . TRP A 1 81 ? -5.001 23.694 -39.285 1.00 57.34 81 TRP A O 1
ATOM 633 N N . PRO A 1 82 ? -5.912 24.580 -41.156 1.00 56.47 82 PRO A N 1
ATOM 634 C CA . PRO A 1 82 ? -6.923 25.338 -40.446 1.00 56.47 82 PRO A CA 1
ATOM 635 C C . PRO A 1 82 ? -7.776 24.337 -39.679 1.00 56.47 82 PRO A C 1
ATOM 637 O O . PRO A 1 82 ? -8.411 23.464 -40.277 1.00 56.47 82 PRO A O 1
ATOM 640 N N . ARG A 1 83 ? -7.793 24.453 -38.350 1.00 63.81 83 ARG A N 1
ATOM 641 C CA . ARG A 1 83 ? -8.856 23.847 -37.559 1.00 63.81 83 ARG A CA 1
ATOM 642 C C . ARG A 1 83 ? -10.133 24.538 -38.003 1.00 63.81 83 ARG A C 1
ATOM 644 O O . ARG A 1 83 ? -10.434 25.638 -37.548 1.00 63.81 83 ARG A O 1
ATOM 651 N N . TYR A 1 84 ? -10.833 23.925 -38.950 1.00 57.66 84 TYR A N 1
ATOM 652 C CA . TYR A 1 84 ? -12.225 24.237 -39.192 1.00 57.66 84 TYR A CA 1
ATOM 653 C C . TYR A 1 84 ? -12.925 24.002 -37.859 1.00 57.66 84 TYR A C 1
ATOM 655 O O . TYR A 1 84 ? -13.127 22.866 -37.438 1.00 57.66 84 TYR A O 1
ATOM 663 N N . LEU A 1 85 ? -13.191 25.103 -37.160 1.00 56.91 85 LEU A N 1
ATOM 664 C CA . LEU A 1 85 ? -14.141 25.172 -36.072 1.00 56.91 85 LEU A CA 1
ATOM 665 C C . LEU A 1 85 ? -15.489 24.775 -36.684 1.00 56.91 85 LEU A C 1
ATOM 667 O O . LEU A 1 85 ? -16.231 25.616 -37.177 1.00 56.91 85 LEU A O 1
ATOM 671 N N . THR A 1 86 ? -15.776 23.473 -36.714 1.00 56.44 86 THR A N 1
ATOM 672 C CA . THR A 1 86 ? -17.137 22.983 -36.505 1.00 56.44 86 THR A CA 1
ATOM 673 C C . THR A 1 86 ? -17.521 23.551 -35.142 1.00 56.44 86 THR A C 1
ATOM 675 O O . THR A 1 86 ? -17.004 23.107 -34.124 1.00 56.44 86 THR A O 1
ATOM 678 N N . GLY A 1 87 ? -18.184 24.694 -35.082 1.00 46.53 87 GLY A N 1
ATOM 679 C CA . GLY A 1 87 ? -19.455 24.950 -35.736 1.00 46.53 87 GLY A CA 1
ATOM 680 C C . GLY A 1 87 ? -20.439 24.899 -34.585 1.00 46.53 87 GLY A C 1
ATOM 681 O O . GLY A 1 87 ? -20.548 23.862 -33.935 1.00 46.53 87 GLY A O 1
ATOM 682 N N . ASP A 1 88 ? -21.006 26.059 -34.273 1.00 49.12 88 ASP A N 1
ATOM 683 C CA . ASP A 1 88 ? -21.900 26.308 -33.152 1.00 49.12 88 ASP A CA 1
ATOM 684 C C . ASP A 1 88 ? -22.835 25.122 -32.893 1.00 49.12 88 ASP A C 1
ATOM 686 O O . ASP A 1 88 ? -23.662 24.775 -33.737 1.00 49.12 88 ASP A O 1
ATOM 690 N N . ILE A 1 89 ? -22.720 24.504 -31.711 1.00 58.59 89 ILE A N 1
ATOM 691 C CA . ILE A 1 89 ? -23.806 23.667 -31.207 1.00 58.59 89 ILE A CA 1
ATOM 692 C C . ILE A 1 89 ? -24.926 24.625 -30.831 1.00 58.59 89 ILE A C 1
ATOM 694 O O . ILE A 1 89 ? -24.955 25.253 -29.772 1.00 58.59 89 ILE A O 1
ATOM 698 N N . GLU A 1 90 ? -25.808 24.749 -31.806 1.00 53.28 90 GLU A N 1
ATOM 699 C CA . GLU A 1 90 ? -27.106 25.369 -31.781 1.00 53.28 90 GLU A CA 1
ATOM 700 C C . GLU A 1 90 ? -27.861 24.958 -30.513 1.00 53.28 90 GLU A C 1
ATOM 702 O O . GLU A 1 90 ? -28.351 23.844 -30.335 1.00 53.28 90 GLU A O 1
ATOM 707 N N . ARG A 1 91 ? -27.924 25.917 -29.594 1.00 58.25 91 ARG A N 1
ATOM 708 C CA . ARG A 1 91 ? -28.833 25.957 -28.460 1.00 58.25 91 ARG A CA 1
ATOM 709 C C . ARG A 1 91 ? -30.260 26.008 -29.004 1.00 58.25 91 ARG A C 1
ATOM 711 O O . ARG A 1 91 ? -30.746 27.092 -29.309 1.00 58.25 91 ARG A O 1
ATOM 718 N N . SER A 1 92 ? -30.935 24.869 -29.130 1.00 58.22 92 SER A N 1
ATOM 719 C CA . SER A 1 92 ? -32.383 24.807 -29.375 1.00 58.22 92 SER A CA 1
ATOM 720 C C . SER A 1 92 ? -32.958 23.452 -28.969 1.00 58.22 92 SER A C 1
ATOM 722 O O . SER A 1 92 ? -32.676 22.438 -29.594 1.00 58.22 92 SER A O 1
ATOM 724 N N . GLY A 1 93 ? -33.794 23.453 -27.927 1.00 57.28 93 GLY A N 1
ATOM 725 C CA . GLY A 1 93 ? -34.644 22.313 -27.588 1.00 57.28 93 GLY A CA 1
ATOM 726 C C . GLY A 1 93 ? -35.253 22.391 -26.186 1.00 57.28 93 GLY A C 1
ATOM 727 O O . GLY A 1 93 ? -34.694 21.813 -25.258 1.00 57.28 93 GLY A O 1
ATOM 728 N N . PRO A 1 94 ? -36.391 23.081 -25.987 1.00 60.16 94 PRO A N 1
ATOM 729 C CA . PRO A 1 94 ? -37.22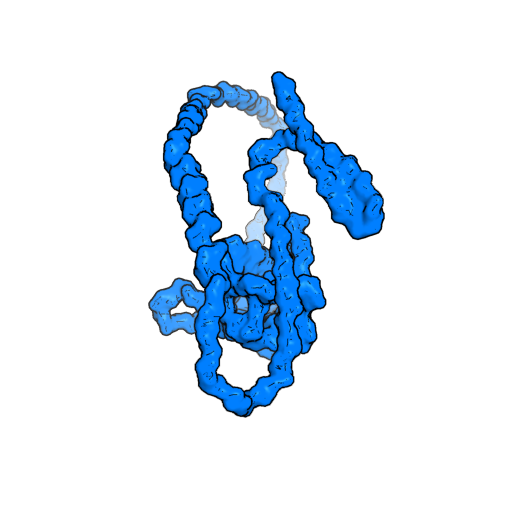9 22.875 -24.816 1.00 60.16 94 PRO A CA 1
ATOM 730 C C . PRO A 1 94 ? -38.089 21.623 -25.045 1.00 60.16 94 PRO A C 1
ATOM 732 O O . PRO A 1 94 ? -39.241 21.719 -25.469 1.00 60.16 94 PRO A O 1
ATOM 735 N N . GLU A 1 95 ? -37.534 20.437 -24.791 1.00 52.12 95 GLU A N 1
ATOM 736 C CA . GLU A 1 95 ? -38.337 19.215 -24.771 1.00 52.12 95 GLU A CA 1
ATOM 737 C C . GLU A 1 95 ? -39.079 19.078 -23.439 1.00 52.12 95 GLU A C 1
ATOM 739 O O . GLU A 1 95 ? -38.512 18.925 -22.357 1.00 52.12 95 GLU A O 1
ATOM 744 N N . HIS A 1 96 ? -40.398 19.190 -23.584 1.00 53.44 96 HIS A N 1
ATOM 745 C CA . HIS A 1 96 ? -41.455 18.824 -22.659 1.00 53.44 96 HIS A CA 1
ATOM 746 C C . HIS A 1 96 ? -41.110 17.604 -21.795 1.00 53.44 96 HIS A C 1
ATOM 748 O O . HIS A 1 96 ? -41.166 16.465 -22.255 1.00 53.44 96 HIS A O 1
ATOM 754 N N . HIS A 1 97 ? -40.889 17.835 -20.502 1.00 56.53 97 HIS A N 1
ATOM 755 C CA . HIS A 1 97 ? -41.161 16.803 -19.511 1.00 56.53 97 HIS A CA 1
ATOM 756 C C . HIS A 1 97 ? -42.684 16.697 -19.309 1.00 56.53 97 HIS A C 1
ATOM 758 O O . HIS A 1 97 ? -43.342 17.728 -19.121 1.00 56.53 97 HIS A O 1
ATOM 764 N N . PRO A 1 98 ? -43.272 15.488 -19.352 1.00 63.84 98 PRO A N 1
ATOM 765 C CA . PRO A 1 98 ? -44.679 15.291 -19.038 1.00 63.84 98 PRO A CA 1
ATOM 766 C C . PRO A 1 98 ? -44.971 15.736 -17.600 1.00 63.84 98 PRO A C 1
ATOM 768 O O . PRO A 1 98 ? -44.202 15.469 -16.677 1.00 63.84 98 PRO A O 1
ATOM 771 N N . SER A 1 99 ? -46.100 16.432 -17.437 1.00 64.56 99 SER A N 1
ATOM 772 C CA . SER A 1 99 ? -46.627 16.875 -16.144 1.00 64.56 99 SER A CA 1
ATOM 773 C C . SER A 1 99 ? -46.632 15.736 -15.118 1.00 64.56 99 SER A C 1
ATOM 775 O O . SER A 1 99 ? -47.124 14.649 -15.435 1.00 64.56 99 SER A O 1
ATOM 777 N N . PRO A 1 100 ? -46.181 15.981 -13.876 1.00 68.12 100 PRO A N 1
ATOM 778 C CA . PRO A 1 100 ? -46.416 15.054 -12.784 1.00 68.12 100 PRO A CA 1
ATOM 779 C C . PRO A 1 100 ? -47.927 14.920 -12.566 1.00 68.12 100 PRO A C 1
ATOM 781 O O . PRO A 1 100 ? -48.639 15.896 -12.320 1.00 68.12 100 PRO A O 1
ATOM 784 N N . ARG A 1 101 ? -48.425 13.689 -12.697 1.00 57.84 101 ARG A N 1
ATOM 785 C CA . ARG A 1 101 ? -49.779 13.311 -12.300 1.00 57.84 101 ARG A CA 1
ATOM 786 C C . ARG A 1 101 ? -49.888 13.555 -10.792 1.00 57.84 101 ARG A C 1
ATOM 788 O O . ARG A 1 101 ? -49.184 12.916 -10.018 1.0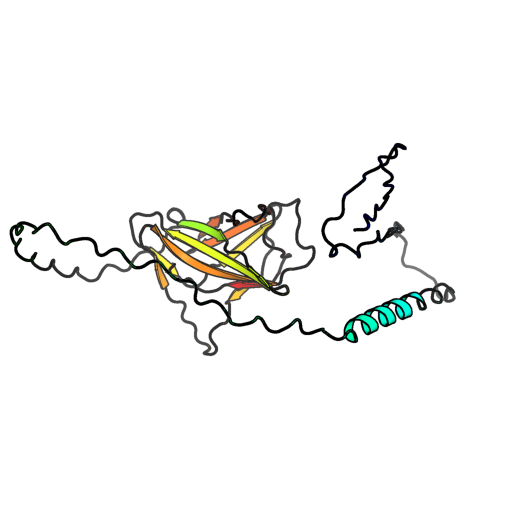0 57.84 101 ARG A O 1
ATOM 795 N N . MET A 1 102 ? -50.750 14.491 -10.391 1.00 53.28 102 MET A N 1
ATOM 796 C CA . MET A 1 102 ? -51.211 14.603 -9.007 1.00 53.28 102 MET A CA 1
ATOM 797 C C . MET A 1 102 ? -51.890 13.287 -8.634 1.00 53.28 102 MET A C 1
ATOM 799 O O . MET A 1 102 ? -52.967 12.979 -9.147 1.00 53.28 102 MET A O 1
ATOM 803 N N . GLU A 1 103 ? -51.245 12.504 -7.776 1.00 60.41 103 GLU A N 1
ATOM 804 C CA . GLU A 1 103 ? -51.898 11.404 -7.084 1.00 60.41 103 GLU A CA 1
ATOM 805 C C . GLU A 1 103 ? -52.638 11.945 -5.860 1.00 60.41 103 GLU A C 1
ATOM 807 O O . GLU A 1 103 ? -52.132 12.743 -5.070 1.00 60.41 103 GLU A O 1
ATOM 812 N N . THR A 1 104 ? -53.898 11.540 -5.794 1.00 60.66 104 THR A N 1
ATOM 813 C CA . THR A 1 104 ? -54.898 11.841 -4.779 1.00 60.66 104 THR A CA 1
ATOM 814 C C . THR A 1 104 ? -54.416 11.457 -3.376 1.00 60.66 104 THR A C 1
ATOM 816 O O . THR A 1 104 ? -53.958 10.330 -3.187 1.00 60.66 104 THR A O 1
ATOM 819 N N . PRO A 1 105 ? -54.585 12.322 -2.361 1.00 62.00 105 PRO A N 1
ATOM 820 C CA . PRO A 1 105 ? -54.324 11.956 -0.980 1.00 62.00 105 PRO A CA 1
ATOM 821 C C . PRO A 1 105 ? -55.520 11.168 -0.432 1.00 62.00 105 PRO A C 1
ATOM 823 O O . PRO A 1 105 ? -56.596 11.723 -0.218 1.00 62.00 105 PRO A O 1
ATOM 826 N N . SER A 1 106 ? -55.337 9.874 -0.190 1.00 61.75 106 SER A N 1
ATOM 827 C CA . SER A 1 106 ? -56.203 9.098 0.699 1.00 61.75 106 SER A CA 1
ATOM 828 C C . SER A 1 106 ? -55.360 8.020 1.355 1.00 61.75 106 SER A C 1
ATOM 830 O O . SER A 1 106 ? -54.997 7.040 0.720 1.00 61.75 106 SER A O 1
ATOM 832 N N . ASP A 1 107 ? -54.951 8.264 2.594 1.00 52.25 107 ASP A N 1
ATOM 833 C CA . ASP A 1 107 ? -55.470 7.506 3.729 1.00 52.25 107 ASP A CA 1
ATOM 834 C C . ASP A 1 107 ? -54.859 8.055 5.020 1.00 52.25 107 ASP A C 1
ATOM 836 O O . ASP A 1 107 ? -53.652 8.246 5.159 1.00 52.25 107 ASP A O 1
ATOM 840 N N . SER A 1 108 ? -55.746 8.386 5.954 1.00 63.53 108 SER A N 1
ATOM 841 C CA . SER A 1 108 ? -55.427 8.923 7.271 1.00 63.53 108 SER A CA 1
ATOM 842 C C . SER A 1 108 ? -54.790 7.822 8.127 1.00 63.53 108 SER A C 1
ATOM 844 O O . SER A 1 108 ? -55.489 6.860 8.456 1.00 63.53 108 SER A O 1
ATOM 846 N N . PRO A 1 109 ? -53.516 7.933 8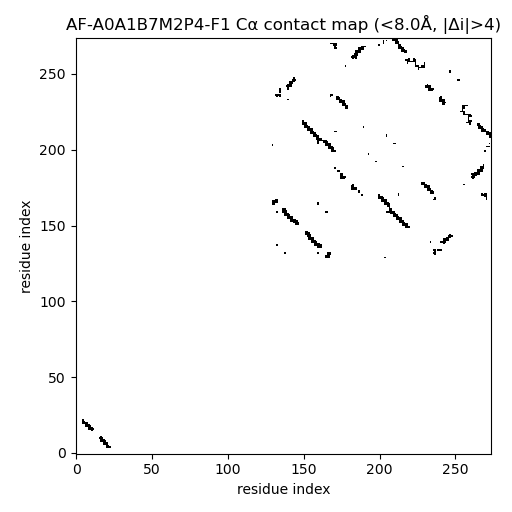.550 1.00 67.38 109 PRO A N 1
ATOM 847 C CA . PRO A 1 109 ? -52.946 6.967 9.476 1.00 67.38 109 PRO A CA 1
ATOM 848 C C . PRO A 1 109 ? -53.572 7.140 10.866 1.00 67.38 109 PRO A C 1
ATOM 850 O O . PRO A 1 109 ? -53.635 8.236 11.425 1.00 67.38 109 PRO A O 1
ATOM 853 N N . THR A 1 110 ? -54.060 6.032 11.421 1.00 71.56 110 THR A N 1
ATOM 854 C CA . THR A 1 110 ? -54.468 5.900 12.822 1.00 71.56 110 THR A CA 1
ATOM 855 C C . THR A 1 110 ? -53.307 6.306 13.746 1.00 71.56 110 THR A C 1
ATOM 857 O O . THR A 1 110 ? -52.184 5.856 13.519 1.00 71.56 110 THR A O 1
ATOM 860 N N . PRO A 1 111 ? -53.531 7.135 14.785 1.00 67.00 111 PRO A N 1
ATOM 861 C CA . PRO A 1 111 ? -52.472 7.535 15.705 1.00 67.00 111 PRO A CA 1
ATOM 862 C C . PRO A 1 111 ? -51.970 6.327 16.506 1.00 67.00 111 PRO A C 1
ATOM 864 O O . PRO A 1 111 ? -52.688 5.768 17.336 1.00 67.00 111 PRO A O 1
ATOM 867 N N . SER A 1 112 ? -50.724 5.930 16.247 1.00 72.38 112 SER A N 1
ATOM 868 C CA . SER A 1 112 ? -50.000 4.948 17.052 1.00 72.38 112 SER A CA 1
ATOM 869 C C . SER A 1 112 ? -49.758 5.479 18.474 1.00 72.38 112 SER A C 1
ATOM 871 O O . SER A 1 112 ? -49.530 6.679 18.652 1.00 72.38 112 SER A O 1
ATOM 873 N N . PRO A 1 113 ? -49.786 4.610 19.500 1.00 72.56 113 PRO A N 1
ATOM 874 C CA . PRO A 1 113 ? -49.543 4.997 20.884 1.00 72.56 113 PRO A CA 1
ATOM 875 C C . PRO A 1 113 ? -48.150 5.615 21.056 1.00 72.56 113 PRO A C 1
ATOM 877 O O . PRO A 1 113 ? -47.132 5.044 20.664 1.00 72.56 113 PRO A O 1
ATOM 880 N N . ILE A 1 114 ? -48.130 6.802 21.662 1.00 64.50 114 ILE A N 1
ATOM 881 C CA . ILE A 1 114 ? -46.926 7.565 21.991 1.00 64.50 114 ILE A CA 1
ATOM 882 C C . ILE A 1 114 ? -46.159 6.773 23.055 1.00 64.50 114 ILE A C 1
ATOM 884 O O . ILE A 1 114 ? -46.569 6.711 24.214 1.00 64.50 114 ILE A O 1
ATOM 888 N N . THR A 1 115 ? -45.066 6.130 22.648 1.00 73.88 115 THR A N 1
ATOM 889 C CA . THR A 1 115 ? -44.137 5.481 23.579 1.00 73.88 115 THR A CA 1
ATOM 890 C C . THR A 1 115 ? -43.354 6.581 24.303 1.00 73.88 115 THR A C 1
ATOM 892 O O . THR A 1 115 ? -42.869 7.498 23.635 1.00 73.88 115 THR A O 1
ATOM 895 N N . PRO A 1 116 ? -43.260 6.557 25.646 1.00 77.06 116 PRO A N 1
ATOM 896 C CA . PRO A 1 116 ? -42.522 7.568 26.392 1.00 77.06 116 PRO A CA 1
ATOM 897 C C . PRO A 1 116 ? -41.058 7.635 25.924 1.00 77.06 116 PRO A C 1
ATOM 899 O O . PRO A 1 116 ? -40.483 6.598 25.582 1.00 77.06 116 PRO A O 1
ATOM 902 N N . PRO A 1 117 ? -40.451 8.837 25.900 1.00 73.69 117 PRO A N 1
ATOM 903 C CA . PRO A 1 117 ? -39.065 9.009 25.491 1.00 73.69 117 PRO A CA 1
ATOM 904 C C . PRO A 1 117 ? -38.161 8.145 26.371 1.00 73.69 117 PRO A C 1
ATOM 906 O O . PRO A 1 117 ? -38.205 8.240 27.601 1.00 73.69 117 PRO A O 1
ATOM 909 N N . ALA A 1 118 ? -37.372 7.283 25.728 1.00 74.06 118 ALA A N 1
ATOM 910 C CA . ALA A 1 118 ? -36.382 6.465 26.405 1.00 74.06 118 ALA A CA 1
ATOM 911 C C . ALA A 1 118 ? -35.454 7.375 27.221 1.00 74.06 118 ALA A C 1
A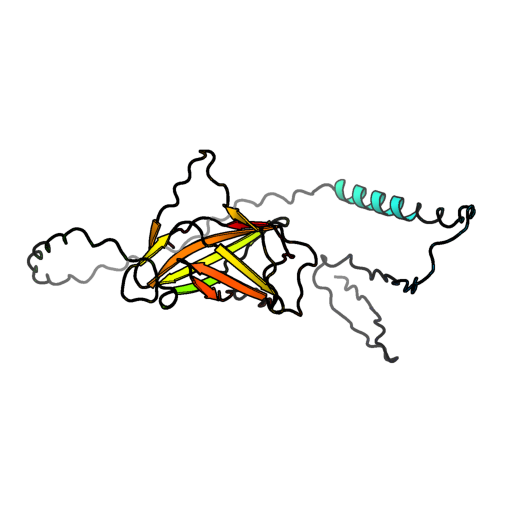TOM 913 O O . ALA A 1 118 ? -34.945 8.381 26.720 1.00 74.06 118 ALA A O 1
ATOM 914 N N . THR A 1 119 ? -35.287 7.044 28.500 1.00 77.38 119 THR A N 1
ATOM 915 C CA . THR A 1 119 ? -34.326 7.695 29.389 1.00 77.38 119 THR A CA 1
ATOM 916 C C . THR A 1 119 ? -32.941 7.647 28.735 1.00 77.38 119 THR A C 1
ATOM 918 O O . THR A 1 119 ? -32.555 6.570 28.283 1.00 77.38 119 THR A O 1
ATOM 921 N N . PRO A 1 120 ? -32.204 8.773 28.653 1.00 67.94 120 PRO A N 1
ATOM 922 C CA . PRO A 1 120 ? -30.868 8.776 28.073 1.00 67.94 120 PRO A CA 1
ATOM 923 C C . PRO A 1 120 ? -29.986 7.798 28.846 1.00 67.94 120 PRO A C 1
ATOM 925 O O . PRO A 1 120 ? -29.866 7.878 30.071 1.00 67.94 120 PRO A O 1
ATOM 928 N N . GLU A 1 121 ? -29.424 6.844 28.115 1.00 73.06 121 GLU A N 1
ATOM 929 C CA . GLU A 1 121 ? -28.499 5.858 28.650 1.00 73.06 121 GLU A CA 1
ATOM 930 C C . GLU A 1 121 ? -27.244 6.585 29.175 1.00 73.06 121 GLU A C 1
ATOM 932 O O . GLU A 1 121 ? -26.830 7.587 28.580 1.00 73.06 121 GLU A O 1
ATOM 937 N N . PRO A 1 122 ? -26.653 6.155 30.305 1.00 64.94 122 PRO A N 1
ATOM 938 C CA . PRO A 1 122 ? -25.487 6.815 30.876 1.00 64.94 122 PRO A CA 1
ATOM 939 C C . PRO A 1 122 ? -24.354 6.913 29.852 1.00 64.94 122 PRO A C 1
ATOM 941 O O . PRO A 1 122 ? -23.931 5.903 29.293 1.00 64.94 122 PRO A O 1
ATOM 944 N N . THR A 1 123 ? -23.837 8.126 29.645 1.00 63.25 123 THR A N 1
ATOM 945 C CA . THR A 1 123 ? -22.614 8.375 28.878 1.00 63.25 123 THR A CA 1
ATOM 946 C C . THR A 1 123 ? -21.506 7.472 29.413 1.00 63.25 123 THR A C 1
ATOM 948 O O . THR A 1 123 ? -21.083 7.626 30.561 1.00 63.25 123 THR A O 1
ATOM 951 N N . ALA A 1 124 ? -21.074 6.502 28.604 1.00 60.41 124 ALA A N 1
ATOM 952 C CA . ALA A 1 124 ? -20.029 5.565 28.984 1.00 60.41 124 ALA A CA 1
ATOM 953 C C . ALA A 1 124 ? -18.764 6.326 29.416 1.00 60.41 124 ALA A C 1
ATOM 955 O O . ALA A 1 124 ? -18.346 7.293 28.775 1.00 60.41 124 ALA A O 1
ATOM 956 N N . ALA A 1 125 ? -18.183 5.891 30.537 1.00 57.44 125 ALA A N 1
ATOM 957 C CA . ALA A 1 125 ? -16.887 6.342 31.036 1.00 57.44 125 ALA A CA 1
ATOM 958 C C . ALA A 1 125 ? -15.810 6.238 29.931 1.00 57.44 125 ALA A C 1
ATOM 960 O O . ALA A 1 125 ? -15.972 5.414 29.029 1.00 57.44 125 ALA A O 1
ATOM 961 N N . PRO A 1 126 ? -14.729 7.046 29.980 1.00 50.94 126 PRO A N 1
ATOM 962 C CA . PRO A 1 126 ? -13.763 7.158 28.890 1.00 50.94 126 PRO A CA 1
ATOM 963 C C . PRO A 1 126 ? -13.269 5.781 28.454 1.00 50.94 126 PRO A C 1
ATOM 965 O O . PRO A 1 126 ? -12.644 5.053 29.228 1.00 50.94 126 PRO A O 1
ATOM 968 N N . THR A 1 127 ? -13.607 5.438 27.212 1.00 61.16 127 THR A N 1
ATOM 969 C CA . THR A 1 127 ? -13.242 4.196 26.544 1.00 61.16 127 THR A CA 1
ATOM 970 C C . THR A 1 127 ? -11.736 4.018 26.657 1.00 61.16 127 THR A C 1
ATOM 972 O O . THR A 1 127 ? -10.970 4.893 26.251 1.00 61.16 127 THR A O 1
ATOM 975 N N . GLN A 1 128 ? -11.313 2.906 27.257 1.00 72.25 128 GLN A N 1
ATOM 976 C CA . GLN A 1 128 ? -9.918 2.485 27.283 1.00 72.25 128 GLN A CA 1
ATOM 977 C C . GLN A 1 128 ? -9.322 2.652 25.880 1.00 72.25 128 GLN A C 1
ATOM 979 O O . GLN A 1 128 ? -9.950 2.246 24.900 1.00 72.25 128 GLN A O 1
ATOM 984 N N . ALA A 1 129 ? -8.149 3.288 25.781 1.00 82.12 129 ALA A N 1
ATOM 985 C CA . ALA A 1 129 ? -7.482 3.467 24.497 1.00 82.12 129 ALA A CA 1
ATOM 986 C C . ALA A 1 129 ? -7.364 2.103 23.802 1.00 82.12 129 ALA A C 1
ATOM 988 O O . ALA A 1 129 ? -6.931 1.130 24.425 1.00 82.12 129 ALA A O 1
ATOM 989 N N . ALA A 1 130 ? -7.795 2.034 22.542 1.00 90.50 130 ALA A N 1
ATOM 990 C CA . ALA A 1 130 ? -7.782 0.793 21.781 1.00 90.50 130 ALA A CA 1
ATOM 991 C C . ALA A 1 130 ? -6.352 0.226 21.707 1.00 90.50 130 ALA A C 1
ATOM 993 O O . ALA A 1 130 ? -5.377 0.977 21.673 1.00 90.50 130 ALA A O 1
ATOM 994 N N . SER A 1 131 ? -6.197 -1.095 21.708 1.00 95.25 131 SER A N 1
ATOM 995 C CA . SER A 1 131 ? -4.882 -1.716 21.531 1.00 95.25 131 SER A CA 1
ATOM 996 C C . SER A 1 131 ? -4.371 -1.515 20.103 1.00 95.25 131 SER A C 1
ATOM 998 O O . SER A 1 131 ? -5.150 -1.224 19.197 1.00 95.25 131 SER A O 1
ATOM 1000 N N . ALA A 1 132 ? -3.070 -1.698 19.876 1.00 96.56 132 ALA A N 1
ATOM 1001 C CA . ALA A 1 132 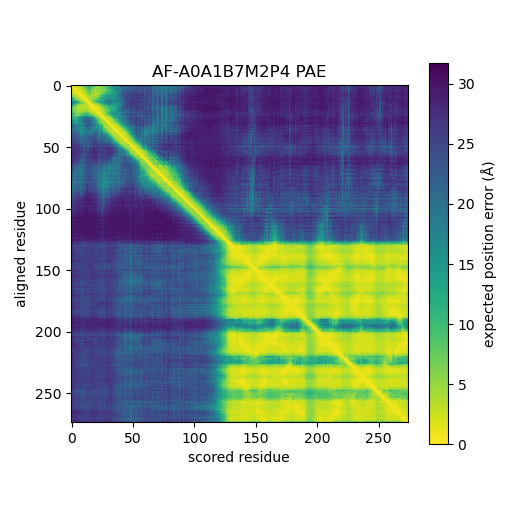? -2.536 -1.794 18.519 1.00 96.56 132 ALA A CA 1
ATOM 1002 C C . ALA A 1 132 ? -3.232 -2.934 17.751 1.00 96.56 132 ALA A C 1
ATOM 1004 O O . ALA A 1 132 ? -3.582 -3.957 18.344 1.00 96.56 132 ALA A O 1
ATOM 1005 N N . CYS A 1 133 ? -3.458 -2.751 16.451 1.00 97.38 133 CYS A N 1
ATOM 1006 C CA . CYS A 1 133 ? -3.998 -3.812 15.605 1.00 97.38 133 CYS A CA 1
ATOM 1007 C C . CYS A 1 133 ? -3.033 -4.999 15.544 1.00 97.38 133 CYS A C 1
ATOM 1009 O O . CYS A 1 133 ? -1.848 -4.823 15.251 1.00 97.38 133 CYS A O 1
ATOM 1011 N N . GLU A 1 134 ? -3.552 -6.195 15.813 1.00 96.44 134 GLU A N 1
ATOM 1012 C CA . GLU A 1 134 ? -2.831 -7.448 15.609 1.00 96.44 134 GLU A CA 1
ATOM 1013 C C . GLU A 1 134 ? -2.840 -7.810 14.123 1.00 96.44 134 GLU A C 1
ATOM 1015 O O . GLU A 1 134 ? -3.870 -7.691 13.465 1.00 96.44 134 GLU A O 1
ATOM 1020 N N . ALA A 1 135 ? -1.721 -8.309 13.599 1.00 95.81 135 ALA A N 1
ATOM 1021 C CA . ALA A 1 135 ? -1.614 -8.711 12.196 1.00 95.81 135 ALA A CA 1
ATOM 1022 C C . ALA A 1 135 ? -2.690 -9.733 11.788 1.00 95.81 135 ALA A C 1
ATOM 1024 O O . ALA A 1 135 ? -3.326 -9.587 10.755 1.00 95.81 135 ALA A O 1
ATOM 1025 N N . SER A 1 136 ? -2.977 -10.719 12.642 1.00 96.81 136 SER A N 1
ATOM 1026 C CA . SER A 1 136 ? -4.012 -11.733 12.392 1.00 96.81 136 SER A CA 1
ATOM 1027 C C . SER A 1 136 ? -5.446 -11.194 12.351 1.00 96.81 136 SER A C 1
ATOM 1029 O O . SER A 1 136 ? -6.359 -11.942 12.013 1.00 96.81 136 SER A O 1
ATOM 1031 N N . ALA A 1 137 ? -5.665 -9.938 12.744 1.00 97.69 137 ALA A N 1
ATOM 1032 C CA . ALA A 1 137 ? -6.963 -9.273 12.703 1.00 97.69 137 ALA A CA 1
ATOM 1033 C C . ALA A 1 137 ? -7.142 -8.378 11.466 1.00 97.69 137 ALA A C 1
ATOM 1035 O O . ALA A 1 137 ? -8.184 -7.729 11.345 1.00 97.69 137 ALA A O 1
ATOM 1036 N N . LEU A 1 138 ? -6.138 -8.303 10.590 1.00 98.31 138 LEU A N 1
ATOM 1037 C CA . LEU A 1 138 ? -6.101 -7.386 9.463 1.00 98.31 138 LEU A CA 1
ATOM 1038 C C . LEU A 1 138 ? -6.025 -8.136 8.137 1.00 98.31 138 LEU A C 1
ATOM 1040 O O . LEU A 1 138 ? -5.173 -9.005 7.969 1.00 98.31 138 LEU A O 1
ATOM 1044 N N . ASP A 1 139 ? -6.843 -7.704 7.182 1.00 98.44 139 ASP A N 1
ATOM 1045 C CA . ASP A 1 139 ? -6.667 -8.032 5.768 1.00 98.44 139 ASP A CA 1
ATOM 1046 C C . ASP A 1 139 ? -6.082 -6.816 5.046 1.00 98.44 139 ASP A C 1
ATOM 1048 O O . ASP A 1 139 ? -6.481 -5.675 5.313 1.00 98.44 139 ASP A O 1
ATOM 1052 N N . VAL A 1 140 ? -5.134 -7.057 4.138 1.00 98.38 140 VAL A N 1
ATOM 1053 C CA . VAL A 1 140 ? -4.440 -6.007 3.386 1.00 98.38 140 VAL A CA 1
ATOM 1054 C C . VAL A 1 140 ? -4.687 -6.183 1.896 1.00 98.38 140 VAL A C 1
ATOM 1056 O O . VAL A 1 140 ? -4.414 -7.245 1.332 1.00 98.38 140 VAL A O 1
ATOM 1059 N N . THR A 1 141 ? -5.165 -5.128 1.240 1.00 98.31 141 THR A N 1
ATOM 1060 C CA . THR A 1 141 ? -5.338 -5.092 -0.213 1.00 98.31 141 THR A CA 1
ATOM 1061 C C . THR A 1 141 ? -4.638 -3.888 -0.826 1.00 98.31 141 THR A C 1
ATOM 1063 O O . THR A 1 141 ? -4.450 -2.856 -0.182 1.00 98.31 141 THR A O 1
ATOM 1066 N N . ILE A 1 142 ? -4.212 -4.021 -2.080 1.00 98.06 142 ILE A N 1
ATOM 1067 C CA . ILE A 1 142 ? -3.656 -2.927 -2.876 1.00 98.06 142 ILE A CA 1
ATOM 1068 C C . ILE A 1 142 ? -4.474 -2.813 -4.154 1.00 98.06 142 ILE A C 1
ATOM 1070 O O . ILE A 1 142 ? -4.576 -3.767 -4.924 1.00 98.06 142 ILE A O 1
ATOM 1074 N N . GLY A 1 143 ? -5.050 -1.638 -4.380 1.00 96.75 143 GLY A N 1
ATOM 1075 C CA . GLY A 1 143 ? -5.939 -1.385 -5.509 1.00 96.75 143 GLY A CA 1
ATOM 1076 C C . GLY A 1 143 ? -6.028 0.093 -5.859 1.00 96.75 143 GLY A C 1
ATOM 1077 O O . GLY A 1 143 ? -5.178 0.889 -5.469 1.00 96.75 143 GLY A O 1
ATOM 1078 N N . GLY A 1 144 ? -7.069 0.482 -6.600 1.00 94.56 144 GLY A N 1
ATOM 1079 C CA . GLY A 1 144 ? -7.267 1.885 -6.992 1.00 94.56 144 GLY A CA 1
ATOM 1080 C C . GLY A 1 144 ? -6.110 2.442 -7.828 1.00 94.56 144 GLY A C 1
ATOM 1081 O O . GLY A 1 144 ? -5.698 3.579 -7.622 1.00 94.56 144 GLY A O 1
ATOM 1082 N N . TRP A 1 145 ? -5.563 1.609 -8.716 1.00 95.06 145 TRP A N 1
ATOM 1083 C CA . TRP A 1 145 ? -4.408 1.926 -9.550 1.00 95.06 145 TRP A CA 1
ATOM 1084 C C . TRP A 1 145 ? -4.668 3.147 -10.437 1.00 95.06 145 TRP A C 1
ATOM 1086 O O . TRP A 1 145 ? -5.657 3.185 -11.172 1.00 95.06 145 TRP A O 1
ATOM 1096 N N . ASP A 1 146 ? -3.741 4.101 -10.412 1.00 94.12 146 ASP A N 1
ATOM 1097 C CA . ASP A 1 146 ? -3.722 5.270 -11.288 1.00 94.12 146 ASP A CA 1
ATOM 1098 C C . ASP A 1 146 ? -2.346 5.426 -11.949 1.00 94.12 146 ASP A C 1
ATOM 1100 O O . ASP A 1 146 ? -1.303 5.070 -11.395 1.00 94.12 146 ASP A O 1
ATOM 1104 N N . ALA A 1 147 ? -2.336 5.956 -13.168 1.00 91.81 147 ALA A N 1
ATOM 1105 C CA . ALA A 1 147 ? -1.138 6.153 -13.962 1.00 91.81 147 ALA A CA 1
ATOM 1106 C C . ALA A 1 147 ? -1.233 7.448 -14.775 1.00 91.81 147 ALA A C 1
ATOM 1108 O O . ALA A 1 147 ? -2.000 7.553 -15.733 1.00 91.81 147 ALA A O 1
ATOM 1109 N N . ALA A 1 148 ? -0.362 8.411 -14.466 1.00 91.50 148 ALA A N 1
ATOM 1110 C CA . ALA A 1 148 ? -0.332 9.707 -15.135 1.00 91.50 148 ALA A CA 1
ATOM 1111 C C . ALA A 1 148 ? 1.098 10.121 -15.497 1.00 91.50 148 ALA A C 1
ATOM 1113 O O . ALA A 1 148 ? 1.954 10.331 -14.642 1.00 91.50 148 ALA A O 1
ATOM 1114 N N . THR A 1 149 ? 1.382 10.301 -16.792 1.00 90.44 149 THR A N 1
ATOM 1115 C CA . THR A 1 149 ? 2.656 10.877 -17.291 1.00 90.44 149 THR A CA 1
ATOM 1116 C C . THR A 1 149 ? 3.942 10.212 -16.765 1.00 90.44 149 THR A C 1
ATOM 1118 O O . THR A 1 149 ? 4.980 10.854 -16.640 1.00 90.44 149 THR A O 1
ATOM 1121 N N . GLY A 1 150 ? 3.895 8.908 -16.471 1.00 91.25 150 GLY A N 1
ATOM 1122 C CA . GLY A 1 150 ? 5.034 8.155 -15.924 1.00 91.25 150 GLY A CA 1
ATOM 1123 C C . GLY A 1 150 ? 5.106 8.133 -14.395 1.00 91.25 150 GLY A C 1
ATOM 1124 O O . GLY A 1 150 ? 5.922 7.400 -13.855 1.00 91.25 150 GLY A O 1
ATOM 1125 N N . ALA A 1 151 ? 4.245 8.875 -13.699 1.00 94.44 151 ALA A N 1
ATOM 1126 C CA . ALA A 1 151 ? 3.914 8.585 -12.311 1.00 94.44 151 ALA A CA 1
ATOM 1127 C C . ALA A 1 151 ? 2.859 7.471 -12.248 1.00 94.44 151 ALA A C 1
ATOM 1129 O O . ALA A 1 151 ? 2.084 7.263 -13.197 1.00 94.44 151 ALA A O 1
ATOM 1130 N N . ARG A 1 152 ? 2.862 6.756 -11.131 1.00 96.44 152 ARG A N 1
ATOM 1131 C CA . ARG A 1 152 ? 1.915 5.706 -10.778 1.00 96.44 152 ARG A CA 1
ATOM 1132 C C . ARG A 1 152 ? 1.485 5.894 -9.334 1.00 96.44 152 ARG A C 1
ATOM 1134 O O . ARG A 1 152 ? 2.251 6.441 -8.540 1.00 96.44 152 ARG A O 1
ATOM 1141 N N . GLY A 1 153 ? 0.285 5.436 -9.016 1.00 96.38 153 GLY A N 1
ATOM 1142 C CA . GLY A 1 153 ? -0.216 5.407 -7.654 1.00 96.38 153 GLY A CA 1
ATOM 1143 C C . GLY A 1 153 ? -1.143 4.224 -7.417 1.00 96.38 153 GLY A C 1
ATOM 1144 O O . GLY A 1 153 ? -1.779 3.725 -8.345 1.00 96.38 153 GLY A O 1
ATOM 1145 N N . ALA A 1 154 ? -1.213 3.782 -6.168 1.00 97.62 154 ALA A N 1
ATOM 1146 C CA . ALA A 1 154 ? -2.165 2.784 -5.701 1.00 97.62 154 ALA A CA 1
ATOM 1147 C C . ALA A 1 154 ? -2.542 3.058 -4.241 1.00 97.62 154 ALA A C 1
ATOM 1149 O O . ALA A 1 154 ? -1.787 3.666 -3.485 1.00 97.62 154 ALA A O 1
ATOM 1150 N N . GLY A 1 155 ? -3.718 2.600 -3.831 1.00 97.56 155 GLY A N 1
ATOM 1151 C CA . GLY A 1 155 ? -4.153 2.624 -2.443 1.00 97.56 155 GLY A CA 1
ATOM 1152 C C . GLY A 1 155 ? -3.845 1.306 -1.744 1.00 97.56 155 GLY A C 1
ATOM 1153 O O . GLY A 1 155 ? -4.328 0.266 -2.180 1.00 97.56 155 GLY A O 1
ATOM 1154 N N . ILE A 1 156 ? -3.113 1.371 -0.635 1.00 98.06 156 ILE A N 1
ATOM 1155 C CA . ILE A 1 156 ? -2.962 0.291 0.343 1.00 98.06 156 ILE A CA 1
ATOM 1156 C C . ILE A 1 156 ? -4.127 0.407 1.322 1.00 98.06 156 ILE A C 1
ATOM 1158 O O . ILE A 1 156 ? -4.270 1.433 1.987 1.00 98.06 156 ILE A O 1
ATOM 1162 N N . VAL A 1 157 ? -4.961 -0.621 1.417 1.00 98.31 157 VAL A N 1
ATOM 1163 C CA . VAL A 1 157 ? -6.127 -0.659 2.300 1.00 98.31 157 VAL A CA 1
ATOM 1164 C C . VAL A 1 157 ? -5.940 -1.755 3.336 1.00 98.31 157 VAL A C 1
ATOM 1166 O O . VAL A 1 157 ? -5.621 -2.890 3.001 1.00 98.31 157 VAL A O 1
ATOM 1169 N N . VAL A 1 158 ? -6.161 -1.409 4.600 1.00 98.31 158 VAL A N 1
ATOM 1170 C CA . VAL A 1 158 ? -6.171 -2.340 5.729 1.00 98.31 158 VAL A CA 1
ATOM 1171 C C . VAL A 1 158 ? -7.583 -2.390 6.287 1.00 98.31 158 VAL A C 1
ATOM 1173 O O . VAL A 1 158 ? -8.138 -1.340 6.606 1.00 98.31 158 VAL A O 1
ATOM 1176 N N . THR A 1 159 ? -8.150 -3.585 6.440 1.00 98.62 159 THR A N 1
ATOM 1177 C CA . THR A 1 159 ? -9.489 -3.787 7.016 1.00 98.62 159 THR A CA 1
ATOM 1178 C C . THR A 1 159 ? -9.396 -4.570 8.317 1.00 98.62 159 THR A C 1
ATOM 1180 O O . THR A 1 159 ? -8.756 -5.617 8.371 1.00 98.62 159 THR A O 1
ATOM 1183 N N . ASN A 1 160 ? -10.023 -4.062 9.381 1.00 98.38 160 ASN A N 1
ATOM 1184 C CA . ASN A 1 160 ? -10.060 -4.729 10.681 1.00 98.38 160 ASN A CA 1
ATOM 1185 C C . ASN A 1 160 ? -11.216 -5.738 10.736 1.00 98.38 160 ASN A C 1
ATOM 1187 O O . ASN A 1 160 ? -12.382 -5.351 10.787 1.00 98.38 160 ASN A O 1
ATOM 1191 N N . HIS A 1 161 ? -10.895 -7.028 10.794 1.00 98.12 161 HIS A N 1
ATOM 1192 C CA . HIS A 1 161 ? -11.870 -8.119 10.885 1.00 98.12 161 HIS A CA 1
ATOM 1193 C C . HIS A 1 161 ? -12.103 -8.624 12.316 1.00 98.12 161 HIS A C 1
ATOM 1195 O O . HIS A 1 161 ? -12.882 -9.556 12.528 1.00 98.12 161 HIS A O 1
ATOM 1201 N N . SER A 1 162 ? -11.457 -8.023 13.320 1.00 97.50 162 SER A N 1
ATOM 1202 C CA . SER A 1 162 ? -11.724 -8.355 14.721 1.00 97.50 162 SER A CA 1
ATOM 1203 C C . SER A 1 162 ? -13.053 -7.774 15.214 1.00 97.50 162 SER A C 1
ATOM 1205 O O . SER A 1 162 ? -13.660 -6.899 14.600 1.00 97.50 162 SER A O 1
ATOM 1207 N N . ALA A 1 163 ? -13.500 -8.244 16.380 1.00 96.75 163 ALA A N 1
ATOM 1208 C CA . ALA A 1 163 ? -14.688 -7.719 17.051 1.00 96.75 163 ALA A CA 1
ATOM 1209 C C . ALA A 1 163 ? -14.440 -6.392 17.798 1.00 96.75 163 ALA A C 1
ATOM 1211 O O . ALA A 1 163 ? -15.393 -5.783 18.285 1.00 96.75 1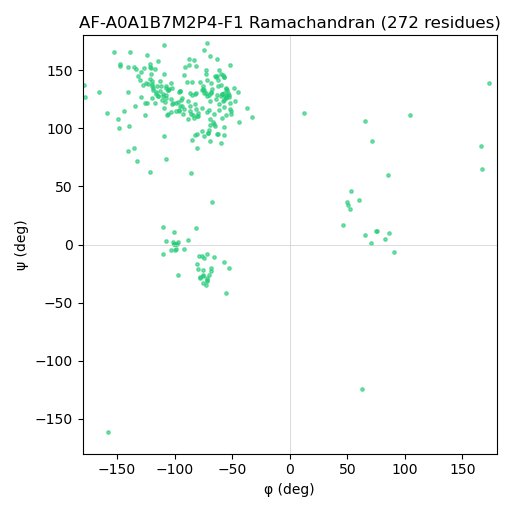63 ALA A O 1
ATOM 1212 N N . GLY A 1 164 ? -13.181 -5.959 17.932 1.00 95.94 164 GLY A N 1
ATOM 1213 C CA . GLY A 1 164 ? -12.789 -4.764 18.680 1.00 95.94 164 GLY A CA 1
ATOM 1214 C C . GLY A 1 164 ? -12.203 -3.679 17.782 1.00 95.94 164 GLY A C 1
ATOM 1215 O O . GLY A 1 164 ? -11.708 -3.949 16.693 1.00 95.94 164 GLY A O 1
ATOM 1216 N N . ALA A 1 165 ? -12.243 -2.431 18.246 1.00 97.12 165 ALA A N 1
ATOM 1217 C CA . ALA A 1 165 ? -11.469 -1.371 17.613 1.00 97.12 165 ALA A CA 1
ATOM 1218 C C . ALA A 1 165 ? -9.978 -1.546 17.931 1.00 97.12 165 ALA A C 1
ATOM 1220 O O . ALA A 1 165 ? -9.624 -1.971 19.033 1.00 97.12 165 ALA A O 1
ATOM 1221 N N . CYS A 1 166 ? -9.114 -1.180 16.992 1.00 97.69 166 CYS A N 1
ATOM 1222 C CA . CYS A 1 166 ? -7.669 -1.231 17.168 1.00 97.69 166 CYS A CA 1
ATOM 1223 C C . CYS A 1 166 ? -6.985 0.003 16.571 1.00 97.69 166 CYS A C 1
ATOM 1225 O O . CYS A 1 166 ? -7.603 0.774 15.842 1.00 97.69 166 CYS A O 1
ATOM 1227 N N . GLN A 1 167 ? -5.721 0.225 16.919 1.00 97.25 167 GLN A N 1
ATOM 1228 C CA . GLN A 1 167 ? -4.947 1.387 16.501 1.00 97.25 167 GLN A CA 1
ATOM 1229 C C . GLN A 1 167 ? -3.912 1.037 15.423 1.00 97.25 167 GLN A C 1
ATOM 1231 O O . GLN A 1 167 ? -3.151 0.072 15.564 1.00 97.25 167 GLN A O 1
ATOM 1236 N N . LEU A 1 168 ? -3.865 1.862 14.375 1.00 96.25 168 LEU A N 1
ATOM 1237 C CA . LEU A 1 168 ? -2.797 1.903 13.375 1.00 96.25 168 LEU A CA 1
ATOM 1238 C C . LEU A 1 168 ? -1.965 3.163 13.595 1.00 96.25 168 LEU A C 1
ATOM 1240 O O . LEU A 1 168 ? -2.518 4.243 13.811 1.00 96.25 168 LEU A O 1
ATOM 1244 N N . GLN A 1 169 ? -0.644 3.032 13.534 1.00 92.94 169 GLN A N 1
ATOM 1245 C CA . GLN A 1 169 ? 0.274 4.133 13.799 1.00 92.94 169 GLN A CA 1
ATOM 1246 C C . GLN A 1 169 ? 1.022 4.552 12.531 1.00 92.94 169 GLN A C 1
ATOM 1248 O O . GLN A 1 169 ? 1.580 3.713 11.831 1.00 92.94 169 GLN A O 1
ATOM 1253 N N . GLY A 1 170 ? 1.058 5.863 12.278 1.00 91.44 170 GLY A N 1
ATOM 1254 C CA . GLY A 1 170 ? 1.924 6.491 11.281 1.00 91.44 170 GLY A CA 1
ATOM 1255 C C . GLY A 1 170 ? 1.681 6.067 9.840 1.00 91.44 170 GLY A C 1
ATOM 1256 O O . GLY A 1 170 ? 0.580 6.247 9.317 1.00 91.44 170 GLY A O 1
ATOM 1257 N N . MET A 1 171 ? 2.741 5.589 9.201 1.00 93.06 171 MET A N 1
ATOM 1258 C CA . MET A 1 171 ? 2.798 5.228 7.790 1.00 93.06 171 MET A CA 1
ATOM 1259 C C . MET A 1 171 ? 3.141 3.738 7.671 1.00 93.06 171 MET A C 1
ATOM 1261 O O . MET A 1 171 ? 3.959 3.256 8.461 1.00 93.06 171 MET A O 1
ATOM 1265 N N . PRO A 1 172 ? 2.529 2.989 6.736 1.00 94.69 172 PRO A N 1
ATOM 1266 C CA . PRO A 1 172 ? 2.983 1.635 6.462 1.00 94.69 172 PRO A CA 1
ATOM 1267 C C . PRO A 1 172 ? 4.407 1.642 5.913 1.00 94.69 172 PRO A C 1
ATOM 1269 O O . PRO A 1 172 ? 4.760 2.500 5.109 1.00 94.69 172 PRO A O 1
ATOM 1272 N N . ASP A 1 173 ? 5.180 0.631 6.291 1.00 95.88 173 ASP A N 1
ATOM 1273 C CA . ASP A 1 173 ? 6.357 0.231 5.520 1.00 95.88 173 ASP A CA 1
ATOM 1274 C C . ASP A 1 173 ? 5.931 -0.833 4.499 1.00 95.88 173 ASP A C 1
ATOM 1276 O O . ASP A 1 173 ? 4.955 -1.559 4.732 1.00 95.88 173 ASP A O 1
ATOM 1280 N N . LEU A 1 174 ? 6.637 -0.946 3.378 1.00 97.50 174 LEU A N 1
ATOM 1281 C CA . LEU A 1 174 ? 6.350 -1.970 2.378 1.00 97.50 174 LEU A CA 1
ATOM 1282 C C . LEU A 1 174 ? 7.618 -2.558 1.785 1.00 97.50 174 LEU A C 1
ATOM 1284 O O . LEU A 1 174 ? 8.643 -1.895 1.666 1.00 97.50 174 LEU A O 1
ATOM 1288 N N . ARG A 1 175 ? 7.508 -3.804 1.334 1.00 98.12 175 ARG A N 1
ATOM 1289 C CA . ARG A 1 175 ? 8.509 -4.428 0.472 1.00 98.12 175 ARG A CA 1
ATOM 1290 C C . ARG A 1 175 ? 7.854 -5.142 -0.691 1.00 98.12 175 ARG A C 1
ATOM 1292 O O . ARG A 1 175 ? 6.729 -5.638 -0.578 1.00 98.12 175 ARG A O 1
ATOM 1299 N N . ILE A 1 176 ? 8.587 -5.212 -1.793 1.00 97.62 176 ILE A N 1
ATOM 1300 C CA . ILE A 1 176 ? 8.149 -5.854 -3.029 1.00 97.62 176 ILE A CA 1
ATOM 1301 C C . ILE A 1 176 ? 9.086 -7.021 -3.293 1.00 97.62 176 ILE A C 1
ATOM 1303 O O . ILE A 1 176 ? 10.296 -6.849 -3.401 1.00 97.62 176 ILE A O 1
ATOM 1307 N N . ILE A 1 177 ? 8.514 -8.215 -3.386 1.00 97.56 177 ILE A N 1
ATOM 1308 C CA . ILE A 1 177 ? 9.232 -9.450 -3.664 1.00 97.56 177 ILE A CA 1
ATOM 1309 C C . ILE A 1 177 ? 8.897 -9.864 -5.091 1.00 97.56 177 ILE A C 1
ATOM 1311 O O . ILE A 1 177 ? 7.730 -10.026 -5.437 1.00 97.56 177 ILE A O 1
ATOM 1315 N N . GLN A 1 178 ? 9.915 -10.083 -5.913 1.00 95.00 178 GLN A N 1
ATOM 1316 C CA . GLN A 1 178 ? 9.765 -10.497 -7.301 1.00 95.00 178 GLN A CA 1
ATOM 1317 C C . GLN A 1 178 ? 10.630 -11.719 -7.571 1.00 95.00 178 GLN A C 1
ATOM 1319 O O . GLN A 1 178 ? 11.819 -11.736 -7.255 1.00 95.00 178 GLN A O 1
ATOM 1324 N N . ALA A 1 179 ? 10.018 -12.782 -8.103 1.00 93.50 179 ALA A N 1
ATOM 1325 C CA . ALA A 1 179 ? 10.686 -14.076 -8.286 1.00 93.50 179 ALA A CA 1
ATOM 1326 C C . ALA A 1 179 ? 11.392 -14.588 -7.003 1.00 93.50 179 ALA A C 1
ATOM 1328 O O . ALA A 1 179 ? 12.441 -15.230 -7.061 1.00 93.50 179 ALA A O 1
ATOM 1329 N N . GLY A 1 180 ? 10.819 -14.291 -5.829 1.00 94.81 180 GLY A N 1
ATOM 1330 C CA . GLY A 1 180 ? 11.363 -14.681 -4.525 1.00 94.81 180 GLY A CA 1
ATOM 1331 C C . GLY A 1 180 ? 12.563 -13.856 -4.043 1.00 94.81 180 GLY A C 1
ATOM 1332 O O . GLY A 1 180 ? 13.221 -14.266 -3.089 1.00 94.81 180 GLY A O 1
ATOM 1333 N N . GLN A 1 181 ? 12.883 -12.733 -4.688 1.00 96.25 181 GLN A N 1
ATOM 1334 C CA . GLN A 1 181 ? 13.906 -11.784 -4.244 1.00 96.25 181 GLN A CA 1
ATOM 133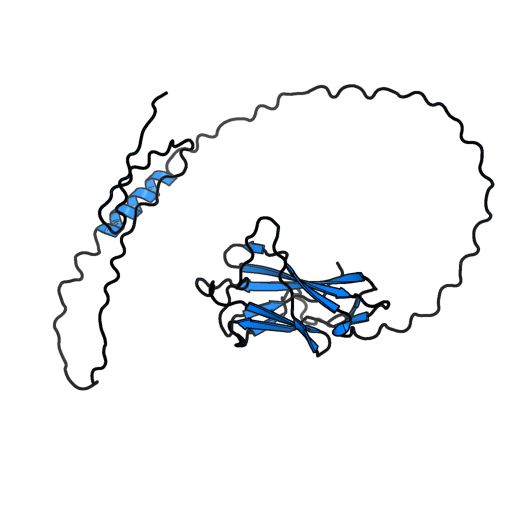5 C C . GLN A 1 181 ? 13.250 -10.477 -3.809 1.00 96.25 181 GLN A C 1
ATOM 1337 O O . GLN A 1 181 ? 12.347 -9.994 -4.487 1.00 96.25 181 GLN A O 1
ATOM 1342 N N . ASP A 1 182 ? 13.694 -9.921 -2.683 1.00 97.69 182 ASP A N 1
ATOM 1343 C CA . ASP A 1 182 ? 13.308 -8.570 -2.277 1.00 97.69 182 ASP A CA 1
ATOM 1344 C C . ASP A 1 182 ? 13.936 -7.568 -3.254 1.00 97.69 182 ASP A C 1
ATOM 1346 O O . ASP A 1 182 ? 15.120 -7.678 -3.578 1.00 97.69 182 ASP A O 1
ATOM 1350 N N . LEU A 1 183 ? 13.137 -6.631 -3.761 1.00 96.69 183 LEU A N 1
ATOM 1351 C CA . LEU A 1 183 ? 13.629 -5.559 -4.618 1.00 96.69 183 LEU A CA 1
ATOM 1352 C C . LEU A 1 183 ? 14.359 -4.473 -3.814 1.00 96.69 183 LEU A C 1
ATOM 1354 O O . LEU A 1 183 ? 14.998 -3.622 -4.417 1.00 96.69 183 LEU A O 1
ATOM 1358 N N . GLU A 1 184 ? 14.301 -4.482 -2.479 1.00 97.62 184 GLU A N 1
ATOM 1359 C CA . GLU A 1 184 ? 14.983 -3.482 -1.643 1.00 97.62 184 GLU A CA 1
ATOM 1360 C C . GLU A 1 184 ? 14.615 -2.048 -2.070 1.00 97.62 184 GLU A C 1
ATOM 1362 O O . GLU A 1 184 ? 15.474 -1.195 -2.287 1.00 97.62 184 GLU A O 1
ATOM 1367 N N . VAL A 1 185 ? 13.318 -1.802 -2.274 1.00 97.81 185 VAL A N 1
ATOM 1368 C CA . VAL A 1 185 ? 12.806 -0.478 -2.647 1.00 97.81 185 VAL A CA 1
ATOM 1369 C C . VAL A 1 185 ? 13.079 0.548 -1.546 1.00 97.81 185 VAL A C 1
ATOM 1371 O O . VAL A 1 185 ? 13.006 0.240 -0.356 1.00 97.81 185 VAL A O 1
ATOM 1374 N N . ASN A 1 186 ? 13.356 1.786 -1.945 1.00 97.50 186 ASN A N 1
ATOM 1375 C CA . ASN A 1 186 ? 13.552 2.893 -1.020 1.00 97.50 186 ASN A CA 1
ATOM 1376 C C . ASN A 1 186 ? 12.198 3.546 -0.742 1.00 97.50 186 ASN A C 1
ATOM 1378 O O . ASN A 1 186 ? 11.623 4.199 -1.609 1.00 97.50 186 ASN A O 1
ATOM 1382 N N . VAL A 1 187 ? 11.670 3.342 0.462 1.00 96.50 187 VAL A N 1
ATOM 1383 C CA . VAL A 1 187 ? 10.395 3.929 0.883 1.00 96.50 187 VAL A CA 1
ATOM 1384 C C . VAL A 1 187 ? 10.650 5.246 1.608 1.00 96.50 187 VAL A C 1
ATOM 1386 O O . VAL A 1 187 ? 11.391 5.304 2.590 1.00 96.50 187 VAL A O 1
ATOM 1389 N N . SER A 1 188 ? 9.998 6.301 1.137 1.00 95.00 188 SER A N 1
ATOM 1390 C CA . SER A 1 188 ? 10.012 7.637 1.726 1.00 95.00 188 SER A CA 1
ATOM 1391 C C . SER A 1 188 ? 8.592 8.114 2.028 1.00 95.00 188 SER A C 1
ATOM 1393 O O . SER A 1 188 ? 7.607 7.548 1.549 1.00 95.00 188 SER A O 1
ATOM 1395 N N . GLU A 1 189 ? 8.471 9.133 2.873 1.00 92.12 189 GLU A N 1
ATOM 1396 C CA . GLU A 1 189 ? 7.179 9.751 3.163 1.00 92.12 189 GLU A CA 1
ATOM 1397 C C . GLU A 1 189 ? 6.734 10.632 1.994 1.00 92.12 189 GLU A C 1
ATOM 1399 O O . GLU A 1 189 ? 7.515 11.402 1.438 1.00 92.12 189 GLU A O 1
ATOM 1404 N N . TYR A 1 190 ? 5.456 10.531 1.638 1.00 87.38 190 TYR A N 1
ATOM 1405 C CA . TYR A 1 190 ? 4.830 11.418 0.672 1.00 87.38 190 TYR A CA 1
ATOM 1406 C C . TYR A 1 190 ? 4.662 12.809 1.295 1.00 87.38 190 TYR A C 1
ATOM 1408 O O . TYR A 1 190 ? 3.703 13.067 2.028 1.00 87.38 190 TYR A O 1
ATOM 1416 N N . GLU A 1 191 ? 5.614 13.701 1.019 1.00 75.75 191 GLU A N 1
ATOM 1417 C CA . GLU A 1 191 ? 5.624 15.072 1.532 1.00 75.75 191 GLU A CA 1
ATOM 1418 C C . GLU A 1 191 ? 4.438 15.874 0.971 1.00 75.75 191 GLU A C 1
ATOM 1420 O O . GLU A 1 191 ? 4.453 16.363 -0.160 1.00 75.75 191 GLU A O 1
ATOM 1425 N N . LEU A 1 192 ? 3.395 16.042 1.786 1.00 63.53 192 LEU A N 1
ATOM 1426 C CA . LEU A 1 192 ? 2.321 17.006 1.524 1.00 63.53 192 LEU A CA 1
ATOM 1427 C C . LEU A 1 192 ? 2.328 18.198 2.485 1.00 63.53 192 LEU A C 1
ATOM 1429 O O . LEU A 1 192 ? 1.550 19.131 2.276 1.00 63.53 192 LEU A O 1
ATOM 1433 N N . SER A 1 193 ? 3.153 18.188 3.537 1.00 60.12 193 SER A N 1
ATOM 1434 C CA . SER A 1 193 ? 3.167 19.254 4.541 1.00 60.12 193 SER A CA 1
ATOM 1435 C C . SER A 1 193 ? 4.437 20.112 4.444 1.00 60.12 193 SER A C 1
ATOM 1437 O O . SER A 1 193 ? 5.551 19.639 4.634 1.00 60.12 193 SER A O 1
ATOM 1439 N N . GLU A 1 194 ? 4.274 21.407 4.150 1.00 63.25 194 GLU A N 1
ATOM 1440 C CA . GLU A 1 194 ? 5.385 22.380 4.075 1.00 63.25 194 GLU A CA 1
ATOM 1441 C C . GLU A 1 194 ? 5.967 22.739 5.464 1.00 63.25 194 GLU A C 1
ATOM 1443 O O . GLU A 1 194 ? 7.002 23.398 5.556 1.00 63.25 194 GLU A O 1
ATOM 1448 N N . ASP A 1 195 ? 5.333 22.290 6.556 1.00 63.62 195 ASP A N 1
ATOM 1449 C CA . ASP A 1 195 ? 5.544 22.832 7.907 1.00 63.62 195 ASP A CA 1
ATOM 1450 C C . ASP A 1 195 ? 6.466 21.997 8.827 1.00 63.62 195 ASP A C 1
ATOM 1452 O O . ASP A 1 195 ? 6.596 22.294 10.016 1.00 63.62 195 ASP A O 1
ATOM 1456 N N . GLY A 1 196 ? 7.173 20.988 8.306 1.00 60.94 196 GLY A N 1
ATOM 1457 C CA . GLY A 1 196 ? 8.429 20.482 8.894 1.00 60.94 196 GLY A CA 1
ATOM 1458 C C . GLY A 1 196 ? 8.385 19.818 10.285 1.00 60.94 196 GLY A C 1
ATOM 1459 O O . GLY A 1 196 ? 9.442 19.506 10.837 1.00 60.94 196 GLY A O 1
ATOM 1460 N N . GLN A 1 197 ? 7.212 19.564 10.869 1.00 58.50 197 GLN A N 1
ATOM 1461 C CA . GLN A 1 197 ? 7.058 18.703 12.049 1.00 58.50 197 GLN A CA 1
ATOM 1462 C C . GLN A 1 197 ? 5.803 17.837 11.931 1.00 58.50 197 GLN A C 1
ATOM 1464 O O . GLN A 1 197 ? 4.772 18.127 12.543 1.00 58.50 197 GLN A O 1
ATOM 1469 N N . GLU A 1 198 ? 5.885 16.736 11.184 1.00 62.78 198 GLU A N 1
ATOM 1470 C CA . GLU A 1 198 ? 4.820 15.737 11.211 1.00 62.78 198 GLU A CA 1
ATOM 1471 C C . GLU A 1 198 ? 4.968 14.833 12.439 1.00 62.78 198 GLU A C 1
ATOM 1473 O O . GLU A 1 198 ? 5.896 14.042 12.593 1.00 62.78 198 GLU A O 1
ATOM 1478 N N . THR A 1 199 ? 4.027 14.987 13.370 1.00 72.94 199 THR A N 1
ATOM 1479 C CA . THR A 1 199 ? 3.763 13.963 14.377 1.00 72.94 199 THR A CA 1
ATOM 1480 C C . THR A 1 199 ? 2.816 12.958 13.743 1.00 72.94 199 THR A C 1
ATOM 1482 O O . THR A 1 199 ? 1.663 13.274 13.453 1.00 72.94 199 THR A O 1
ATOM 1485 N N . TYR A 1 200 ? 3.309 11.746 13.497 1.00 80.00 200 TYR A N 1
ATOM 1486 C CA . TYR A 1 200 ? 2.487 10.646 13.009 1.00 80.00 200 TYR A CA 1
ATOM 1487 C C . TYR A 1 200 ? 1.305 10.413 13.954 1.00 80.00 200 TYR A C 1
ATOM 1489 O O . TYR A 1 200 ? 1.479 9.978 15.095 1.00 80.00 200 TYR A O 1
ATOM 1497 N N . SER A 1 201 ? 0.096 10.719 13.484 1.00 84.25 201 SER A N 1
ATOM 1498 C CA . SER A 1 201 ? -1.120 10.501 14.257 1.00 84.25 201 SER A CA 1
ATOM 1499 C C . SER A 1 201 ? -1.481 9.024 14.257 1.00 84.25 201 SER A C 1
ATOM 1501 O O . SER A 1 201 ? -1.523 8.385 13.206 1.00 84.25 201 SER A O 1
ATOM 1503 N N . THR A 1 202 ? -1.800 8.494 15.430 1.00 93.25 202 THR A N 1
ATOM 1504 C CA . THR A 1 202 ? -2.438 7.187 15.539 1.00 93.25 202 THR A CA 1
ATOM 1505 C C . THR A 1 202 ? -3.909 7.307 15.154 1.00 93.25 202 THR A C 1
ATOM 1507 O O . THR A 1 202 ? -4.600 8.212 15.627 1.00 93.25 202 THR A O 1
ATOM 1510 N N . ILE A 1 203 ? -4.400 6.395 14.318 1.00 95.56 203 ILE A N 1
ATOM 1511 C CA . ILE A 1 203 ? -5.821 6.309 13.966 1.00 95.56 203 ILE A CA 1
ATOM 1512 C C . ILE A 1 203 ? -6.446 5.067 14.602 1.00 95.56 203 ILE A C 1
ATOM 1514 O O . ILE A 1 203 ? -5.786 4.043 14.765 1.00 95.56 203 ILE A O 1
ATOM 1518 N N . THR A 1 204 ? -7.724 5.154 14.971 1.00 96.75 204 THR A N 1
ATOM 1519 C CA . THR A 1 204 ? -8.491 4.015 15.496 1.00 96.75 204 THR A CA 1
ATOM 1520 C C . THR A 1 204 ? -9.388 3.453 14.400 1.00 96.75 204 THR A C 1
ATOM 1522 O O . THR A 1 204 ? -10.233 4.174 13.879 1.00 96.75 204 THR A O 1
ATOM 1525 N N . VAL A 1 205 ? -9.220 2.172 14.082 1.00 97.62 205 VAL A N 1
ATOM 1526 C CA . VAL A 1 205 ? -10.003 1.423 13.096 1.00 97.62 205 VAL A CA 1
ATOM 1527 C C . VAL A 1 205 ? -10.956 0.488 13.838 1.00 97.62 205 VAL A C 1
ATOM 1529 O O . VAL A 1 205 ? -10.532 -0.445 14.523 1.00 97.62 205 VAL A O 1
ATOM 1532 N N . GLY A 1 206 ? -12.257 0.756 13.745 1.00 97.12 206 GLY A N 1
ATOM 1533 C CA . GLY A 1 206 ? -13.303 -0.067 14.346 1.00 97.12 206 GLY A CA 1
ATOM 1534 C C . GLY A 1 206 ? -13.509 -1.419 13.647 1.00 97.12 206 GLY A C 1
ATOM 1535 O O . GLY A 1 206 ? -12.938 -1.661 12.584 1.00 97.12 206 GLY A O 1
ATOM 1536 N N . PRO A 1 207 ? -14.350 -2.298 14.219 1.00 97.94 207 PRO A N 1
ATOM 1537 C CA . PRO A 1 207 ? -14.723 -3.570 13.599 1.00 97.94 207 PRO A CA 1
ATOM 1538 C C . PRO A 1 207 ? -15.332 -3.369 12.208 1.00 97.94 207 PRO A C 1
ATOM 1540 O O . PRO A 1 207 ? -16.283 -2.602 12.051 1.00 97.94 207 PRO A O 1
ATOM 1543 N N . GLY A 1 208 ? -14.788 -4.052 11.204 1.00 97.94 208 GLY A N 1
ATOM 1544 C CA . GLY A 1 208 ? -15.201 -3.954 9.803 1.00 97.94 208 GLY A CA 1
ATOM 1545 C C . GLY A 1 208 ? -14.847 -2.633 9.115 1.00 97.94 208 GLY A C 1
ATOM 1546 O O . GLY A 1 208 ? -15.210 -2.453 7.955 1.00 97.94 208 GLY A O 1
ATOM 1547 N N . GLN A 1 209 ? -14.177 -1.702 9.801 1.00 98.38 209 GLN A N 1
ATOM 1548 C CA . GLN A 1 209 ? -13.712 -0.460 9.189 1.00 98.38 209 GLN A CA 1
ATOM 1549 C C . GLN A 1 209 ? -12.381 -0.670 8.474 1.00 98.38 209 GLN A C 1
ATOM 1551 O O . GLN A 1 209 ? -11.612 -1.579 8.806 1.00 98.38 209 GLN A O 1
ATOM 1556 N N . SER A 1 210 ? -12.100 0.230 7.535 1.00 98.38 210 SER A N 1
ATOM 1557 C CA . SER A 1 210 ? -10.851 0.236 6.790 1.00 98.38 210 SER A CA 1
ATOM 1558 C C . SER A 1 210 ? -10.091 1.547 6.970 1.00 98.38 210 SER A C 1
ATOM 1560 O O . SER A 1 210 ? -10.667 2.613 7.200 1.00 98.38 210 SER A O 1
ATOM 1562 N N . ALA A 1 211 ? -8.776 1.458 6.824 1.00 97.88 211 ALA A N 1
ATOM 1563 C CA . ALA A 1 211 ? -7.891 2.596 6.658 1.00 97.88 211 ALA A CA 1
ATOM 1564 C C . ALA A 1 211 ? -7.142 2.476 5.332 1.00 97.88 211 ALA A C 1
ATOM 1566 O O . ALA A 1 211 ? -6.901 1.372 4.847 1.00 97.88 211 ALA A O 1
ATOM 1567 N N . GLN A 1 212 ? -6.769 3.611 4.754 1.00 97.69 212 GLN A N 1
ATOM 1568 C CA . GLN A 1 212 ? -6.055 3.698 3.495 1.00 97.69 212 GLN A CA 1
ATOM 1569 C C . GLN A 1 212 ? -4.796 4.554 3.632 1.00 97.69 212 GLN A C 1
ATOM 1571 O O . GLN A 1 212 ? -4.829 5.630 4.230 1.00 97.69 212 GLN A O 1
ATOM 1576 N N . ALA A 1 213 ? -3.715 4.076 3.028 1.00 96.69 213 ALA A N 1
ATOM 1577 C CA . ALA A 1 213 ? -2.525 4.839 2.680 1.00 96.69 213 ALA A CA 1
ATOM 1578 C C . ALA A 1 213 ? -2.378 4.833 1.152 1.00 96.69 213 ALA A C 1
ATOM 1580 O O . ALA A 1 213 ? -2.820 3.894 0.489 1.00 96.69 213 ALA A O 1
ATOM 1581 N N . ILE A 1 214 ? -1.780 5.872 0.577 1.00 96.56 214 ILE A N 1
ATOM 1582 C CA . ILE A 1 214 ? -1.495 5.920 -0.863 1.00 96.56 214 ILE A CA 1
ATOM 1583 C C . ILE A 1 214 ? -0.004 5.691 -1.063 1.00 96.56 214 ILE A C 1
ATOM 1585 O O . ILE A 1 214 ? 0.793 6.299 -0.359 1.00 96.56 214 ILE A O 1
ATOM 1589 N N . VAL A 1 215 ? 0.359 4.834 -2.010 1.00 97.62 215 VAL A N 1
ATOM 1590 C CA . VAL A 1 215 ? 1.733 4.660 -2.479 1.00 97.62 215 VAL A CA 1
ATOM 1591 C C . VAL A 1 215 ? 1.864 5.263 -3.871 1.00 97.62 215 VAL A C 1
ATOM 1593 O O . VAL A 1 215 ? 1.019 5.024 -4.733 1.00 97.62 215 VAL A O 1
ATOM 1596 N N . TYR A 1 216 ? 2.927 6.027 -4.087 1.00 97.06 216 TYR A N 1
ATOM 1597 C CA . TYR A 1 216 ? 3.314 6.617 -5.359 1.00 97.06 216 TYR A CA 1
ATOM 1598 C C . TYR A 1 216 ? 4.699 6.138 -5.768 1.00 97.06 216 TYR A C 1
ATOM 1600 O O . TYR A 1 216 ? 5.572 5.916 -4.933 1.00 97.06 216 TYR A O 1
ATOM 1608 N N . TRP A 1 217 ? 4.909 5.999 -7.074 1.00 97.19 217 TRP A N 1
ATOM 1609 C CA . TRP A 1 217 ? 6.223 5.704 -7.631 1.00 97.19 217 TRP A CA 1
ATOM 1610 C C . TRP A 1 217 ? 6.354 6.236 -9.054 1.00 97.19 217 TRP A C 1
ATOM 1612 O O . TRP A 1 217 ? 5.381 6.614 -9.724 1.00 97.19 217 TRP A O 1
ATOM 1622 N N . ARG A 1 218 ? 7.593 6.274 -9.538 1.00 96.38 218 ARG A N 1
ATOM 1623 C CA . ARG A 1 218 ? 7.887 6.509 -10.952 1.00 96.38 218 ARG A CA 1
ATOM 1624 C C . ARG A 1 218 ? 7.901 5.171 -11.671 1.00 96.38 218 ARG A C 1
ATOM 1626 O O . ARG A 1 218 ? 8.673 4.294 -11.316 1.00 96.38 218 ARG A O 1
ATOM 1633 N N . GLY A 1 219 ? 7.069 5.040 -12.699 1.00 93.94 219 GLY A N 1
ATOM 1634 C CA . GLY A 1 219 ? 7.058 3.839 -13.521 1.00 93.94 219 GLY A CA 1
ATOM 1635 C C . GLY A 1 219 ? 8.331 3.743 -14.356 1.00 93.94 219 GLY A C 1
ATOM 1636 O O . GLY A 1 219 ? 8.642 4.646 -15.145 1.00 93.94 219 GLY A O 1
ATOM 1637 N N . GLU A 1 220 ? 9.057 2.643 -14.210 1.00 91.06 220 GLU A N 1
ATOM 1638 C CA . GLU A 1 220 ? 10.297 2.377 -14.923 1.00 91.06 220 GLU A CA 1
ATOM 1639 C C . GLU A 1 220 ? 10.026 1.542 -16.178 1.00 91.06 220 GLU A C 1
ATOM 1641 O O . GLU A 1 220 ? 9.506 0.424 -16.147 1.00 91.06 220 GLU A O 1
ATOM 1646 N N . ARG A 1 221 ? 10.360 2.096 -17.351 1.00 82.00 221 ARG A N 1
ATOM 1647 C CA . ARG A 1 221 ? 10.084 1.409 -18.620 1.00 82.00 221 ARG A CA 1
ATOM 1648 C C . ARG A 1 221 ? 10.885 0.114 -18.707 1.00 82.00 221 ARG A C 1
ATOM 1650 O O . ARG A 1 221 ? 12.111 0.149 -18.697 1.00 82.00 221 ARG A O 1
ATOM 1657 N N . GLY A 1 222 ? 10.186 -0.994 -18.931 1.00 80.00 222 GLY A N 1
ATOM 1658 C CA . GLY A 1 222 ? 10.810 -2.305 -19.119 1.00 80.00 222 GLY A CA 1
ATOM 1659 C C . GLY A 1 222 ? 11.172 -3.023 -17.820 1.00 80.00 222 GLY A C 1
ATOM 1660 O O . GLY A 1 222 ? 11.742 -4.102 -17.904 1.00 80.00 222 GLY A O 1
ATOM 1661 N N . ALA A 1 223 ? 10.813 -2.464 -16.659 1.00 80.75 223 ALA A N 1
ATOM 1662 C CA . ALA A 1 223 ? 10.860 -3.164 -15.375 1.00 80.75 223 ALA A CA 1
ATOM 1663 C C . ALA A 1 223 ? 9.725 -4.194 -15.220 1.00 80.75 223 ALA A C 1
ATOM 1665 O O . ALA A 1 223 ? 9.734 -5.019 -14.312 1.00 80.75 223 ALA A O 1
ATOM 1666 N N . HIS A 1 224 ? 8.741 -4.161 -16.123 1.00 75.81 224 HIS A N 1
ATOM 1667 C CA . HIS A 1 224 ? 7.670 -5.142 -16.150 1.00 75.81 224 HIS A CA 1
ATOM 1668 C C . HIS A 1 224 ? 8.202 -6.490 -16.640 1.00 75.81 224 HIS A C 1
ATOM 1670 O O . HIS A 1 224 ? 8.613 -6.629 -17.796 1.00 75.81 224 HIS A O 1
ATOM 1676 N N . HIS A 1 225 ? 8.182 -7.471 -15.748 1.00 77.62 225 HIS A N 1
ATOM 1677 C CA . HIS A 1 225 ? 8.505 -8.855 -16.051 1.00 77.62 225 HIS A CA 1
ATOM 1678 C C . HIS A 1 225 ? 7.211 -9.665 -15.988 1.00 77.62 225 HIS A C 1
ATOM 1680 O O . HIS A 1 225 ? 6.806 -10.126 -14.921 1.00 77.62 225 HIS A O 1
ATOM 1686 N N . ASP A 1 226 ? 6.567 -9.824 -17.148 1.00 73.25 226 ASP A N 1
ATOM 1687 C CA . ASP A 1 226 ? 5.337 -10.615 -17.321 1.00 73.25 226 ASP A CA 1
ATOM 1688 C C . ASP A 1 226 ? 5.492 -12.081 -16.867 1.00 73.25 226 ASP A C 1
ATOM 1690 O O . ASP A 1 226 ? 4.511 -12.802 -16.731 1.00 73.25 226 ASP A O 1
ATOM 1694 N N . ASP A 1 227 ? 6.724 -12.557 -16.675 1.00 79.19 227 ASP A N 1
ATOM 1695 C CA . ASP A 1 227 ? 7.051 -13.928 -16.295 1.00 79.19 227 ASP A CA 1
ATOM 1696 C C . ASP A 1 227 ? 7.368 -14.108 -14.802 1.00 79.19 227 ASP A C 1
ATOM 1698 O O . ASP A 1 227 ? 7.636 -15.231 -14.365 1.00 79.19 227 ASP A O 1
ATOM 1702 N N . SER A 1 228 ? 7.317 -13.040 -14.000 1.00 84.81 228 SER A N 1
ATOM 1703 C CA . SER A 1 228 ? 7.596 -13.107 -12.566 1.00 84.81 228 SER A CA 1
ATOM 1704 C C . SER A 1 228 ? 6.456 -12.522 -11.744 1.00 84.81 228 SER A C 1
ATOM 1706 O O . SER A 1 228 ? 6.266 -11.307 -11.713 1.00 84.81 228 SER A O 1
ATOM 1708 N N . ALA A 1 229 ? 5.752 -13.385 -11.011 1.00 90.38 229 ALA A N 1
ATOM 1709 C CA . ALA A 1 229 ? 4.782 -12.938 -10.025 1.00 90.38 229 ALA A CA 1
ATOM 1710 C C . ALA A 1 229 ? 5.464 -12.054 -8.967 1.00 90.38 229 ALA A C 1
ATOM 1712 O O . ALA A 1 229 ? 6.494 -12.431 -8.391 1.00 90.38 229 ALA A O 1
ATOM 1713 N N . GLN A 1 230 ? 4.873 -10.889 -8.722 1.00 94.50 230 GLN A N 1
ATOM 1714 C CA . GLN A 1 230 ? 5.208 -10.016 -7.611 1.00 94.50 230 GLN A CA 1
ATOM 1715 C C . GLN A 1 230 ? 4.330 -10.338 -6.403 1.00 94.50 230 GLN A C 1
ATOM 1717 O O . GLN A 1 230 ? 3.160 -10.699 -6.519 1.00 94.50 230 GLN A O 1
ATOM 1722 N N . GLN A 1 231 ? 4.912 -10.182 -5.224 1.00 96.81 231 GLN A N 1
ATOM 1723 C CA . GLN A 1 231 ? 4.228 -10.197 -3.940 1.00 96.81 231 GLN A CA 1
ATOM 1724 C C . GLN A 1 231 ? 4.568 -8.893 -3.233 1.00 96.81 231 GLN A C 1
ATOM 1726 O O . GLN A 1 231 ? 5.715 -8.447 -3.273 1.00 96.81 231 GLN A O 1
ATOM 1731 N N . VAL A 1 232 ? 3.587 -8.282 -2.579 1.00 97.81 232 VAL A N 1
ATOM 1732 C CA . VAL A 1 232 ? 3.827 -7.116 -1.730 1.00 97.81 232 VAL A CA 1
ATOM 1733 C C . VAL A 1 232 ? 3.508 -7.483 -0.302 1.00 97.81 232 VAL A C 1
ATOM 1735 O O . VAL A 1 232 ? 2.495 -8.127 -0.032 1.00 97.81 232 VAL A O 1
ATOM 1738 N N . GLN A 1 233 ? 4.379 -7.058 0.603 1.00 98.44 233 GLN A N 1
ATOM 1739 C CA . GLN A 1 233 ? 4.151 -7.179 2.030 1.00 98.44 233 GLN A CA 1
ATOM 1740 C C . GLN A 1 233 ? 4.140 -5.806 2.675 1.00 98.44 233 GLN A C 1
ATOM 1742 O O . GLN A 1 233 ? 4.995 -4.975 2.375 1.00 98.44 233 GLN A O 1
ATOM 1747 N N . ILE A 1 234 ? 3.181 -5.592 3.570 1.00 97.88 234 ILE A N 1
ATOM 1748 C CA . ILE A 1 234 ? 3.009 -4.350 4.321 1.00 97.88 234 ILE A CA 1
ATOM 1749 C C . ILE A 1 234 ? 3.354 -4.607 5.782 1.00 97.88 234 ILE A C 1
ATOM 1751 O O . ILE A 1 234 ? 2.853 -5.558 6.385 1.00 97.88 234 ILE A O 1
ATOM 1755 N N . MET A 1 235 ? 4.207 -3.767 6.361 1.00 97.19 235 MET A N 1
ATOM 1756 C CA . MET A 1 235 ? 4.492 -3.806 7.788 1.00 97.19 235 MET A CA 1
ATOM 1757 C C . MET A 1 235 ? 3.400 -3.048 8.535 1.00 97.19 235 MET A C 1
ATOM 1759 O O . MET A 1 235 ? 3.230 -1.840 8.360 1.00 97.19 235 MET A O 1
ATOM 1763 N N . VAL A 1 236 ? 2.706 -3.736 9.436 1.00 93.62 236 VAL A N 1
ATOM 1764 C CA . VAL A 1 236 ? 1.746 -3.121 10.352 1.00 93.62 236 VAL A CA 1
ATOM 1765 C C . VAL A 1 236 ? 2.107 -3.509 11.777 1.00 93.62 236 VAL A C 1
ATOM 1767 O O . VAL A 1 236 ? 2.185 -4.689 12.109 1.00 93.62 236 VAL A O 1
ATOM 1770 N N . ASN A 1 237 ? 2.356 -2.507 12.626 1.00 91.56 237 ASN A N 1
ATOM 1771 C CA . ASN A 1 237 ? 2.688 -2.686 14.046 1.00 91.56 237 ASN A CA 1
ATOM 1772 C C . ASN A 1 237 ? 3.817 -3.713 14.303 1.00 91.56 237 ASN A C 1
ATOM 1774 O O . ASN A 1 237 ? 3.789 -4.449 15.287 1.00 91.56 237 ASN A O 1
ATOM 1778 N N . GLY A 1 238 ? 4.818 -3.759 13.416 1.00 93.62 238 GLY A N 1
ATOM 1779 C CA . GLY A 1 238 ? 5.983 -4.643 13.538 1.00 93.62 238 GLY A CA 1
ATOM 1780 C C . GLY A 1 238 ? 5.805 -6.058 12.975 1.00 93.62 238 GLY A C 1
ATOM 1781 O O . GLY A 1 238 ? 6.678 -6.897 13.196 1.00 93.62 238 GLY A O 1
ATOM 1782 N N . ALA A 1 239 ? 4.717 -6.333 12.250 1.00 96.31 239 ALA A N 1
ATOM 1783 C CA . ALA A 1 239 ? 4.505 -7.591 11.539 1.00 96.31 239 ALA A CA 1
ATOM 1784 C C . ALA A 1 239 ? 4.261 -7.374 10.035 1.00 96.31 239 ALA A C 1
ATOM 1786 O O . ALA A 1 239 ? 3.510 -6.481 9.647 1.00 96.31 239 ALA A O 1
ATOM 1787 N N . TRP A 1 240 ? 4.872 -8.223 9.202 1.00 97.75 240 TRP A N 1
ATOM 1788 C CA . TRP A 1 240 ? 4.661 -8.244 7.752 1.00 97.75 240 TRP A CA 1
ATOM 1789 C C . TRP A 1 240 ? 3.388 -9.018 7.395 1.00 97.75 240 TRP A C 1
ATOM 1791 O O . TRP A 1 240 ? 3.210 -10.154 7.835 1.00 97.75 240 TRP A O 1
ATOM 1801 N N . LEU A 1 241 ? 2.538 -8.408 6.572 1.00 98.12 241 LEU A N 1
ATOM 1802 C CA . LEU A 1 241 ? 1.293 -8.967 6.047 1.00 98.12 241 LEU A CA 1
ATOM 1803 C C . LEU A 1 241 ? 1.361 -9.041 4.524 1.00 98.12 241 LEU A C 1
ATOM 1805 O O . LEU A 1 241 ? 1.724 -8.049 3.895 1.00 98.12 241 LEU A O 1
ATOM 1809 N N . ASP A 1 242 ? 0.988 -10.178 3.938 1.00 98.31 242 ASP A N 1
ATOM 1810 C CA . ASP A 1 242 ? 0.840 -10.295 2.484 1.00 98.31 242 ASP A CA 1
ATOM 1811 C C . ASP A 1 242 ? -0.351 -9.454 2.012 1.00 98.31 242 ASP A C 1
ATOM 1813 O O . ASP A 1 242 ? -1.452 -9.551 2.557 1.00 98.31 242 ASP A O 1
ATOM 1817 N N . ALA A 1 243 ? -0.129 -8.633 0.989 1.00 98.00 243 ALA A N 1
ATOM 1818 C CA . ALA A 1 243 ? -1.170 -7.831 0.373 1.00 98.00 243 ALA A CA 1
ATOM 1819 C C . ALA A 1 243 ? -1.750 -8.534 -0.856 1.00 98.00 243 ALA A C 1
ATOM 1821 O O . ALA A 1 243 ? -1.018 -8.978 -1.743 1.00 98.00 243 ALA A O 1
ATOM 1822 N N . ALA A 1 244 ? -3.078 -8.583 -0.944 1.00 97.31 244 ALA A N 1
ATOM 1823 C CA . ALA A 1 244 ? -3.765 -9.033 -2.148 1.00 97.31 244 ALA A CA 1
ATOM 1824 C C . ALA A 1 244 ? -3.923 -7.878 -3.150 1.00 97.31 244 ALA A C 1
ATOM 1826 O O . ALA A 1 244 ? -4.249 -6.754 -2.770 1.00 97.31 244 ALA A O 1
ATOM 1827 N N . PHE A 1 245 ? -3.733 -8.147 -4.443 1.00 96.06 245 PHE A N 1
ATOM 1828 C CA . PHE A 1 245 ? -3.970 -7.149 -5.486 1.00 96.06 245 PHE A CA 1
ATOM 1829 C C . PHE A 1 245 ? -5.433 -7.139 -5.928 1.00 96.06 245 PHE A C 1
ATOM 1831 O O . PHE A 1 245 ? -5.998 -8.173 -6.285 1.00 96.06 245 PHE A O 1
ATOM 1838 N N . GLU A 1 246 ? -6.025 -5.951 -5.969 1.00 95.31 246 GLU A N 1
ATOM 1839 C CA . GLU A 1 246 ? -7.356 -5.706 -6.510 1.00 95.31 246 GLU A CA 1
ATOM 1840 C C . GLU A 1 246 ? -7.245 -4.959 -7.838 1.00 95.31 246 GLU A C 1
ATOM 1842 O O . GLU A 1 246 ? -6.704 -3.854 -7.907 1.00 95.31 246 GLU A O 1
ATOM 1847 N N . PHE A 1 247 ? -7.799 -5.532 -8.903 1.00 91.38 247 PHE A N 1
ATOM 1848 C CA . PHE A 1 247 ? -7.870 -4.897 -10.218 1.00 91.38 247 PHE A CA 1
ATOM 1849 C C . PHE A 1 247 ? -9.327 -4.584 -10.561 1.00 91.38 247 PHE A C 1
ATOM 1851 O O . PHE A 1 247 ? -10.227 -5.375 -10.279 1.00 91.38 247 PHE A O 1
ATOM 1858 N N . HIS A 1 248 ? -9.577 -3.427 -11.179 1.00 86.56 248 HIS A N 1
ATOM 1859 C CA . HIS A 1 248 ? -10.905 -3.112 -11.710 1.00 86.56 248 HIS A CA 1
ATOM 1860 C C . HIS A 1 248 ? -11.309 -4.131 -12.783 1.00 86.56 248 HIS A C 1
ATOM 1862 O O . HIS A 1 248 ? -10.451 -4.607 -13.518 1.00 86.56 248 HIS A O 1
ATOM 1868 N N . GLU A 1 249 ? -12.612 -4.399 -12.935 1.00 83.19 249 GLU A N 1
ATOM 1869 C CA . GLU A 1 249 ? -13.158 -5.419 -13.858 1.00 83.19 249 GLU A CA 1
ATOM 1870 C C . GLU A 1 249 ? -12.678 -5.293 -15.317 1.00 83.19 249 GLU A C 1
ATOM 1872 O O . GLU A 1 249 ? -12.756 -6.244 -16.093 1.00 83.19 249 GLU A O 1
ATOM 1877 N N . HIS A 1 250 ? -12.194 -4.114 -15.712 1.00 82.31 250 HIS A N 1
ATOM 1878 C CA . HIS A 1 250 ? -11.699 -3.832 -17.060 1.00 82.31 250 HIS A CA 1
ATOM 1879 C C . HIS A 1 250 ? -10.171 -3.887 -17.195 1.00 82.31 250 HIS A C 1
ATOM 1881 O O . HIS A 1 250 ? -9.661 -3.747 -18.306 1.00 82.31 250 HIS A O 1
ATOM 1887 N N . MET A 1 251 ? -9.436 -4.084 -16.100 1.00 79.75 251 MET A N 1
ATOM 1888 C CA . MET A 1 251 ? -7.997 -4.322 -16.128 1.00 79.75 251 MET A CA 1
ATOM 1889 C C . MET A 1 251 ? -7.730 -5.821 -16.100 1.00 79.75 251 MET A C 1
ATOM 1891 O O . MET A 1 251 ? -8.292 -6.554 -15.289 1.00 79.75 251 MET A O 1
ATOM 1895 N N . GLN A 1 252 ? -6.862 -6.282 -16.999 1.00 81.81 252 GLN A N 1
ATOM 1896 C CA . GLN A 1 252 ? -6.360 -7.644 -16.892 1.00 81.81 252 GLN A CA 1
ATOM 1897 C C . GLN A 1 252 ? -5.484 -7.740 -15.639 1.00 81.81 252 GLN A C 1
ATOM 1899 O O . GLN A 1 252 ? -4.665 -6.840 -15.429 1.00 81.81 252 GLN A O 1
ATOM 1904 N N . PRO A 1 253 ? -5.652 -8.785 -14.809 1.00 83.31 253 PRO A N 1
ATOM 1905 C CA . PRO A 1 253 ? -4.726 -9.054 -13.722 1.00 83.31 253 PRO A CA 1
ATOM 1906 C C . PRO A 1 253 ? -3.306 -9.101 -14.277 1.00 83.31 253 PRO A C 1
ATOM 1908 O O . PRO A 1 253 ? -3.045 -9.799 -15.257 1.00 83.31 253 PRO A O 1
ATOM 1911 N N . MET A 1 254 ? -2.420 -8.318 -13.675 1.00 81.00 254 MET A N 1
ATOM 1912 C CA . MET A 1 254 ? -1.002 -8.324 -14.005 1.00 81.00 254 MET A CA 1
ATOM 1913 C C . MET A 1 254 ? -0.272 -9.110 -12.927 1.00 81.00 254 MET A C 1
ATOM 1915 O O . MET A 1 254 ? -0.495 -8.868 -11.741 1.00 81.00 254 MET A O 1
ATOM 1919 N N . ASP A 1 255 ? 0.630 -9.998 -13.334 1.00 83.75 255 ASP A N 1
ATOM 1920 C CA . ASP A 1 255 ? 1.472 -10.741 -12.392 1.00 83.75 255 ASP A CA 1
ATOM 1921 C C . ASP A 1 255 ? 2.482 -9.816 -11.685 1.00 83.75 255 ASP A C 1
ATOM 1923 O O . ASP A 1 255 ? 2.920 -10.110 -10.576 1.00 83.75 255 ASP A O 1
ATOM 1927 N N . SER A 1 256 ? 2.806 -8.666 -12.292 1.00 87.69 256 SER A N 1
ATOM 1928 C CA . SER A 1 256 ? 3.785 -7.685 -11.804 1.00 87.69 256 SER A CA 1
ATOM 1929 C C . SER A 1 256 ? 3.227 -6.251 -11.858 1.00 87.69 256 SER A C 1
ATOM 1931 O O . SER A 1 256 ? 3.632 -5.469 -12.724 1.00 87.69 256 SER A O 1
ATOM 1933 N N . PRO A 1 257 ? 2.268 -5.872 -10.991 1.00 91.56 257 PRO A N 1
ATOM 1934 C CA . PRO A 1 257 ? 1.592 -4.578 -11.096 1.00 91.56 257 PRO A CA 1
ATOM 1935 C C . PRO A 1 257 ? 2.488 -3.368 -10.791 1.00 91.56 257 PRO A C 1
ATOM 1937 O O . PRO A 1 257 ? 2.173 -2.266 -11.239 1.00 91.56 257 PRO A O 1
ATOM 1940 N N . PHE A 1 258 ? 3.608 -3.556 -10.084 1.00 94.56 258 PHE A N 1
ATOM 1941 C CA . PHE A 1 258 ? 4.608 -2.510 -9.883 1.00 94.56 258 PHE A CA 1
ATOM 1942 C C . PHE A 1 258 ? 5.681 -2.592 -10.976 1.00 94.56 258 PHE A C 1
ATOM 1944 O O . PHE A 1 258 ? 6.421 -3.571 -11.072 1.00 94.56 258 PHE A O 1
ATOM 1951 N N . ASP A 1 259 ? 5.792 -1.544 -11.795 1.00 94.62 259 ASP A N 1
ATOM 1952 C CA . ASP A 1 259 ? 6.855 -1.358 -12.790 1.00 94.62 259 ASP A CA 1
ATOM 1953 C C . ASP A 1 259 ? 8.095 -0.695 -12.161 1.00 94.62 259 ASP A C 1
ATOM 1955 O O . ASP A 1 259 ? 8.487 0.402 -12.557 1.00 94.62 259 ASP A O 1
ATOM 1959 N N . VAL A 1 260 ? 8.699 -1.366 -11.173 1.00 95.69 260 VAL A N 1
ATOM 1960 C CA . VAL A 1 260 ? 9.867 -0.901 -10.396 1.00 95.69 260 VAL A CA 1
ATOM 1961 C C . VAL A 1 260 ? 11.055 -1.864 -10.507 1.00 95.69 260 VAL A C 1
ATOM 1963 O O . VAL A 1 260 ? 10.881 -3.050 -10.781 1.00 95.69 260 VAL A O 1
ATOM 1966 N N . LEU A 1 261 ? 12.265 -1.352 -10.296 1.00 95.44 261 LEU A N 1
ATOM 1967 C CA . LEU A 1 261 ? 13.521 -2.101 -10.246 1.00 95.44 261 LEU A CA 1
ATOM 1968 C C . LEU A 1 261 ? 14.063 -2.164 -8.808 1.00 95.44 261 LEU A C 1
ATOM 1970 O O . LEU A 1 261 ? 13.553 -1.480 -7.915 1.00 95.44 261 LEU A O 1
ATOM 1974 N N . PRO A 1 262 ? 15.117 -2.965 -8.557 1.00 96.31 262 PRO A N 1
ATOM 1975 C CA . PRO A 1 262 ? 15.775 -2.928 -7.267 1.00 96.31 262 PRO A CA 1
ATOM 1976 C C . PRO A 1 262 ? 16.280 -1.528 -6.896 1.00 96.31 262 PRO A C 1
ATOM 1978 O O . PRO A 1 262 ? 16.958 -0.885 -7.702 1.00 96.31 262 PRO A O 1
ATOM 1981 N N . GLY A 1 263 ? 15.959 -1.069 -5.685 1.00 96.50 263 GLY A N 1
ATOM 1982 C CA . GLY A 1 263 ? 16.304 0.273 -5.206 1.00 96.50 263 GLY A CA 1
ATOM 1983 C C . GLY A 1 263 ? 15.469 1.421 -5.786 1.00 96.50 263 GLY A C 1
ATOM 1984 O O . GLY A 1 263 ? 15.854 2.577 -5.615 1.00 96.50 263 GLY A O 1
ATOM 1985 N N . SER A 1 264 ? 14.356 1.150 -6.483 1.00 96.88 264 SER A N 1
ATOM 1986 C CA . SER A 1 264 ? 13.431 2.211 -6.906 1.00 96.88 264 SER A CA 1
ATOM 1987 C C . SER A 1 264 ? 12.869 2.978 -5.706 1.00 96.88 264 SER A C 1
ATOM 1989 O O . SER A 1 264 ? 12.622 2.405 -4.645 1.00 96.88 264 SER A O 1
ATOM 1991 N N . GLU A 1 265 ? 12.620 4.271 -5.907 1.00 97.44 265 GLU A N 1
ATOM 1992 C CA . GLU A 1 265 ? 12.030 5.163 -4.906 1.00 97.44 265 GLU A CA 1
ATOM 1993 C C . GLU A 1 265 ? 10.499 5.075 -4.923 1.00 97.44 265 GLU A C 1
ATOM 1995 O O . GLU A 1 265 ? 9.860 5.229 -5.973 1.00 97.44 265 GLU A O 1
ATOM 2000 N N . LEU A 1 266 ? 9.917 4.861 -3.747 1.00 97.62 266 LEU A N 1
ATOM 2001 C CA . LEU A 1 266 ? 8.485 4.876 -3.484 1.00 97.62 266 LEU A CA 1
ATOM 2002 C C . LEU A 1 266 ? 8.188 5.939 -2.425 1.00 97.62 266 LEU A C 1
ATOM 2004 O O . LEU A 1 266 ? 8.928 6.103 -1.457 1.00 97.62 266 LEU A O 1
ATOM 2008 N N . GLU A 1 267 ? 7.069 6.628 -2.586 1.00 96.44 267 GLU A N 1
ATOM 2009 C CA . GLU A 1 267 ? 6.561 7.600 -1.620 1.00 96.44 267 GLU A CA 1
ATOM 2010 C C . GLU A 1 267 ? 5.241 7.076 -1.051 1.00 96.44 267 GLU A C 1
ATOM 2012 O O . GLU A 1 267 ? 4.343 6.707 -1.809 1.00 96.44 267 GLU A O 1
ATOM 2017 N N . ILE A 1 268 ? 5.098 7.022 0.272 1.00 96.19 268 ILE A N 1
ATOM 2018 C CA . ILE A 1 268 ? 3.894 6.506 0.934 1.00 96.19 268 ILE A CA 1
ATOM 2019 C C . ILE A 1 268 ? 3.262 7.593 1.803 1.00 96.19 268 ILE A C 1
ATOM 2021 O O . ILE A 1 268 ? 3.937 8.343 2.496 1.00 96.19 268 ILE A O 1
ATOM 2025 N N . GLY A 1 269 ? 1.937 7.696 1.764 1.00 94.06 269 GLY A N 1
ATOM 2026 C CA . GLY A 1 269 ? 1.166 8.570 2.640 1.00 94.06 269 GLY A CA 1
ATOM 2027 C C . GLY A 1 269 ? 0.795 7.909 3.969 1.00 94.06 269 GLY A C 1
ATOM 2028 O O . GLY A 1 269 ? 0.719 6.689 4.097 1.00 94.06 269 GLY A O 1
ATOM 2029 N N . LYS A 1 270 ? 0.473 8.730 4.968 1.00 93.62 270 LYS A N 1
ATOM 2030 C CA . LYS A 1 270 ? -0.067 8.266 6.254 1.00 93.62 270 LYS A CA 1
ATOM 2031 C C . LYS A 1 270 ? -1.423 7.569 6.127 1.00 93.62 270 LYS A C 1
ATOM 2033 O O . LYS A 1 270 ? -2.182 7.802 5.185 1.00 93.62 270 LYS A O 1
ATOM 2038 N N . TRP A 1 271 ? -1.759 6.776 7.143 1.00 95.75 271 TRP A N 1
ATOM 2039 C CA . TRP A 1 271 ? -3.081 6.169 7.253 1.00 95.75 271 TRP A CA 1
ATOM 2040 C C . TRP A 1 271 ? -4.202 7.211 7.391 1.00 95.75 271 TRP A C 1
ATOM 2042 O O . TRP A 1 271 ? -4.125 8.141 8.196 1.00 95.75 271 TRP A O 1
ATOM 2052 N N . THR A 1 272 ? -5.292 6.997 6.657 1.00 95.19 272 THR A N 1
ATOM 2053 C CA . THR A 1 272 ? -6.544 7.766 6.723 1.00 95.19 272 THR A CA 1
ATOM 2054 C C . THR A 1 272 ? -7.737 6.816 6.807 1.00 95.19 272 THR A C 1
ATOM 2056 O O . THR A 1 272 ? -7.689 5.728 6.247 1.00 95.19 272 THR A O 1
ATOM 2059 N N . LEU A 1 273 ? -8.799 7.173 7.534 1.00 96.56 273 LEU A N 1
ATOM 2060 C CA . LEU A 1 273 ? -10.007 6.336 7.596 1.00 96.56 273 LEU A CA 1
ATOM 2061 C C . LEU A 1 273 ? -10.776 6.394 6.268 1.00 96.56 273 LEU A C 1
ATOM 2063 O O . LEU A 1 273 ? -10.865 7.467 5.669 1.00 96.56 273 LEU A O 1
ATOM 2067 N N . ARG A 1 274 ? -11.334 5.254 5.843 1.00 90.56 274 ARG A N 1
ATOM 2068 C CA . ARG A 1 274 ? -12.121 5.102 4.611 1.00 90.56 274 ARG A CA 1
ATOM 2069 C C . ARG A 1 274 ? -13.609 4.895 4.890 1.00 90.56 274 ARG A C 1
ATOM 2071 O O . ARG A 1 274 ? -13.939 4.264 5.918 1.00 90.56 274 ARG A O 1
#

Secondary structure (DSSP, 8-state):
---PPP-EEEEPSSS-EEEE------TT---------------------------PPPTTTTSSSSHHHHHHHHHHHHHSS---------------PPPP--------------PPPPPPPP------PPEEPPGGGEEEEEEEEEEEBTEEEEEEEEEE-SSS-EEEES--EEEEEETTEE---EEEE----TTS-----EEEE-TT-EEEEEEEEEPPTT---TTS-EEEEEEETTEEEEEEE---TTSPPPS------TT-EEEEPPPEE-

Organism: NCBI:txid1837282